Protein AF-X0VMI3-F1 (afdb_monomer)

Structure (mmCIF, N/CA/C/O backbone):
data_AF-X0VMI3-F1
#
_entry.id   AF-X0VMI3-F1
#
loop_
_atom_site.group_PDB
_atom_site.id
_atom_site.type_symbol
_atom_site.label_atom_id
_atom_site.label_alt_id
_atom_site.label_comp_id
_atom_site.label_asym_id
_atom_site.label_entity_id
_atom_site.label_seq_id
_atom_site.pdbx_PDB_ins_code
_atom_site.Cartn_x
_atom_site.Cartn_y
_atom_site.Cartn_z
_atom_site.occupancy
_atom_site.B_iso_or_equiv
_atom_site.auth_seq_id
_atom_site.auth_comp_id
_atom_site.auth_asym_id
_atom_site.auth_atom_id
_atom_site.pdbx_PDB_model_num
ATOM 1 N N . HIS A 1 1 ? 23.911 1.712 -22.910 1.00 79.81 1 HIS A N 1
ATOM 2 C CA . HIS A 1 1 ? 23.539 1.067 -24.178 1.00 79.81 1 HIS A CA 1
ATOM 3 C C . HIS A 1 1 ? 23.244 2.101 -25.259 1.00 79.81 1 HIS A C 1
ATOM 5 O O . HIS A 1 1 ? 23.790 1.979 -26.347 1.00 79.81 1 HIS A O 1
ATOM 11 N N . LYS A 1 2 ? 22.470 3.152 -24.946 1.00 83.81 2 LYS A N 1
ATOM 12 C CA . LYS A 1 2 ? 22.069 4.272 -25.822 1.00 83.81 2 LYS A CA 1
ATOM 13 C C . LYS A 1 2 ? 21.009 3.934 -26.877 1.00 83.81 2 LYS A C 1
ATOM 15 O O . LYS A 1 2 ? 20.538 4.832 -27.560 1.00 83.81 2 LYS A O 1
ATOM 20 N N . ASP A 1 3 ? 20.641 2.665 -27.001 1.00 83.00 3 ASP A N 1
ATOM 21 C CA . ASP A 1 3 ? 19.564 2.181 -27.872 1.00 83.00 3 ASP A CA 1
ATOM 22 C C . ASP A 1 3 ? 18.921 0.945 -27.227 1.00 83.00 3 ASP A C 1
ATOM 24 O O . ASP A 1 3 ? 19.022 -0.168 -27.732 1.00 83.00 3 ASP A O 1
ATOM 28 N N . LEU A 1 4 ? 18.429 1.072 -25.992 1.00 88.50 4 LEU A N 1
ATOM 29 C CA . LEU A 1 4 ? 17.810 -0.052 -25.288 1.00 88.50 4 LEU A CA 1
ATOM 30 C C . LEU A 1 4 ? 16.341 -0.182 -25.720 1.00 88.50 4 LEU A C 1
ATOM 32 O O . LEU A 1 4 ? 15.554 0.739 -25.527 1.00 88.50 4 LEU A O 1
ATOM 36 N N . LYS A 1 5 ? 15.983 -1.327 -26.308 1.00 87.94 5 LYS A N 1
ATOM 37 C CA . LYS A 1 5 ? 14.636 -1.647 -26.811 1.00 87.94 5 LYS A CA 1
ATOM 38 C C . LYS A 1 5 ? 14.428 -3.165 -26.858 1.00 87.94 5 LYS A C 1
ATOM 40 O O . LYS A 1 5 ? 15.427 -3.885 -26.903 1.00 87.94 5 LYS A O 1
ATOM 45 N N . PRO A 1 6 ? 13.182 -3.672 -26.918 1.00 89.44 6 PRO A N 1
ATOM 46 C CA . PRO A 1 6 ? 12.912 -5.111 -26.929 1.00 89.44 6 PRO A CA 1
ATOM 47 C C . PRO A 1 6 ? 13.640 -5.869 -28.044 1.00 89.44 6 PRO A C 1
ATOM 49 O O . PRO A 1 6 ? 14.155 -6.951 -27.802 1.00 89.44 6 PRO A O 1
ATOM 52 N N . ALA A 1 7 ? 13.767 -5.275 -29.237 1.00 86.69 7 ALA A N 1
ATOM 53 C CA . ALA A 1 7 ? 14.482 -5.883 -30.365 1.00 86.69 7 ALA A CA 1
ATOM 54 C C . ALA A 1 7 ? 15.979 -6.146 -30.095 1.00 86.69 7 ALA A C 1
ATOM 56 O O . ALA A 1 7 ? 16.570 -6.994 -30.753 1.00 86.69 7 ALA A O 1
ATOM 57 N N . ASN A 1 8 ? 16.569 -5.448 -29.119 1.00 89.81 8 ASN A N 1
ATOM 58 C CA . ASN A 1 8 ? 17.973 -5.586 -28.728 1.00 89.81 8 ASN A CA 1
ATOM 59 C C . ASN A 1 8 ? 18.149 -6.515 -27.510 1.00 89.81 8 ASN A C 1
ATOM 61 O O . ASN A 1 8 ? 19.262 -6.683 -27.016 1.00 89.81 8 ASN A O 1
ATOM 65 N N . VAL A 1 9 ? 17.062 -7.099 -26.992 1.00 90.44 9 VAL A N 1
ATOM 66 C CA . VAL A 1 9 ? 17.070 -8.044 -25.869 1.00 90.44 9 VAL A CA 1
ATOM 67 C C . VAL A 1 9 ? 16.723 -9.427 -26.409 1.00 90.44 9 VAL A C 1
ATOM 69 O O . VAL A 1 9 ? 15.565 -9.736 -26.679 1.00 90.44 9 VAL A O 1
ATOM 72 N N . LEU A 1 10 ? 17.738 -10.268 -26.571 1.00 89.62 10 LEU A N 1
ATOM 73 C CA . LEU A 1 10 ? 17.591 -11.619 -27.098 1.00 89.62 10 LEU A CA 1
ATOM 74 C C . LEU A 1 10 ? 17.478 -12.636 -25.967 1.00 89.62 10 LEU A C 1
ATOM 76 O O . LEU A 1 10 ? 18.150 -12.530 -24.942 1.00 89.62 10 LEU A O 1
ATOM 80 N N . ILE A 1 11 ? 16.661 -13.661 -26.184 1.00 89.00 11 ILE A N 1
ATOM 81 C CA . ILE A 1 11 ? 16.566 -14.823 -25.303 1.00 89.00 11 ILE A CA 1
ATOM 82 C C . ILE A 1 11 ? 17.214 -15.997 -26.034 1.00 89.00 11 ILE A C 1
ATOM 84 O O . ILE A 1 11 ? 16.867 -16.294 -27.174 1.00 89.00 11 ILE A O 1
ATOM 88 N N . THR A 1 12 ? 18.188 -16.626 -25.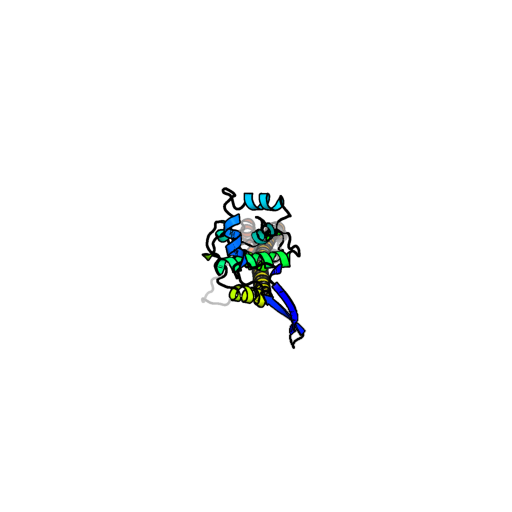387 1.00 85.75 12 THR A N 1
ATOM 89 C CA . THR A 1 12 ? 18.940 -17.781 -25.898 1.00 85.75 12 THR A CA 1
ATOM 90 C C . THR A 1 12 ? 18.604 -19.036 -25.092 1.00 85.75 12 THR A C 1
ATOM 92 O O . THR A 1 12 ? 17.857 -18.957 -24.112 1.00 85.75 12 THR A O 1
ATOM 95 N N . GLU A 1 13 ? 19.133 -20.186 -25.523 1.00 81.56 13 GLU A N 1
ATOM 96 C CA . GLU A 1 13 ? 18.939 -21.479 -24.857 1.00 81.56 13 GLU A CA 1
ATOM 97 C C . GLU A 1 13 ? 19.241 -21.415 -23.352 1.00 81.56 13 GLU A C 1
ATOM 99 O O . GLU A 1 13 ? 20.040 -20.596 -22.878 1.00 81.56 13 GLU A O 1
ATOM 104 N N . GLU A 1 14 ? 18.547 -22.268 -22.600 1.00 82.56 14 GLU A N 1
ATOM 105 C CA . GLU A 1 14 ? 18.599 -22.277 -21.144 1.00 82.56 14 GLU A CA 1
ATOM 106 C C . GLU A 1 14 ? 20.028 -22.489 -20.621 1.00 82.56 14 GLU A C 1
ATOM 108 O O . GLU A 1 14 ? 20.837 -23.226 -21.187 1.00 82.56 14 GLU A O 1
ATOM 113 N N . ASP A 1 15 ? 20.359 -21.820 -19.515 1.00 78.19 15 ASP A N 1
ATOM 114 C CA . ASP A 1 15 ? 21.587 -22.109 -18.784 1.00 78.19 15 ASP A CA 1
ATOM 115 C C . ASP A 1 15 ? 21.557 -23.531 -18.186 1.00 78.19 15 ASP A C 1
ATOM 117 O O . ASP A 1 15 ? 20.539 -24.220 -18.194 1.00 78.19 15 ASP A O 1
ATOM 121 N N . ALA A 1 16 ? 22.677 -23.987 -17.614 1.00 75.94 16 ALA A N 1
ATOM 122 C CA . ALA A 1 16 ? 22.769 -25.315 -16.992 1.00 75.94 16 ALA A CA 1
ATOM 123 C C . ALA A 1 16 ? 21.763 -25.551 -15.837 1.00 75.94 16 ALA A C 1
ATOM 125 O O . ALA A 1 16 ? 21.661 -26.670 -15.340 1.00 75.94 16 ALA A O 1
ATOM 126 N N . ALA A 1 17 ? 21.046 -24.512 -15.394 1.00 79.44 17 ALA A N 1
ATOM 127 C CA . ALA A 1 17 ? 20.003 -24.562 -14.378 1.00 79.44 17 ALA A CA 1
ATOM 128 C C . ALA A 1 17 ? 18.579 -24.446 -14.966 1.00 79.44 17 ALA A C 1
ATOM 130 O O . ALA A 1 17 ? 17.631 -24.257 -14.202 1.00 79.44 17 ALA A O 1
ATOM 131 N N . GLY A 1 18 ? 18.416 -24.545 -16.291 1.00 81.00 18 GLY A N 1
ATOM 132 C CA . GLY A 1 18 ? 17.114 -24.505 -16.960 1.00 81.00 18 GLY A CA 1
ATOM 133 C C . GLY A 1 18 ? 16.487 -23.109 -17.020 1.00 81.00 18 GLY A C 1
ATOM 134 O O . GLY A 1 18 ? 15.269 -22.981 -17.104 1.00 81.00 18 GLY A O 1
ATOM 135 N N . ARG A 1 19 ? 17.278 -22.033 -16.887 1.00 82.62 19 ARG A N 1
ATOM 136 C CA . ARG A 1 19 ? 16.757 -20.657 -16.939 1.00 82.62 19 ARG A CA 1
ATOM 137 C C . ARG A 1 19 ? 17.072 -20.014 -18.283 1.00 82.62 19 ARG A C 1
ATOM 139 O O . ARG A 1 19 ? 18.215 -20.115 -18.731 1.00 82.62 19 ARG A O 1
ATOM 146 N N . PRO A 1 20 ? 16.125 -19.279 -18.893 1.00 83.06 20 PRO A N 1
ATOM 147 C CA . PRO A 1 20 ? 16.373 -18.590 -20.151 1.00 83.06 20 PRO A CA 1
ATOM 148 C C . PRO A 1 20 ? 17.515 -17.587 -19.985 1.00 83.06 20 PRO A C 1
ATOM 150 O O . PRO A 1 20 ? 17.504 -16.748 -19.077 1.00 83.06 20 PRO A O 1
ATOM 153 N N . ARG A 1 21 ? 18.513 -17.662 -20.868 1.00 86.62 21 ARG A N 1
ATOM 154 C CA . ARG A 1 21 ? 19.633 -16.722 -20.866 1.00 86.62 21 ARG A CA 1
ATOM 155 C C . ARG A 1 21 ? 19.268 -15.499 -21.698 1.00 86.62 21 ARG A C 1
ATOM 157 O O . ARG A 1 21 ? 19.065 -15.604 -22.906 1.00 86.62 21 ARG A O 1
ATOM 164 N N . VAL A 1 22 ? 19.237 -14.336 -21.051 1.00 88.56 22 VAL A N 1
ATOM 165 C CA . VAL A 1 22 ? 18.985 -13.044 -21.701 1.00 88.56 22 VAL A CA 1
ATOM 166 C C . VAL A 1 22 ? 20.311 -12.403 -22.113 1.00 88.56 22 VAL A C 1
ATOM 168 O O . VAL A 1 22 ? 21.200 -12.222 -21.281 1.00 88.56 22 VAL A O 1
ATOM 171 N N . CYS A 1 23 ? 20.431 -12.040 -23.387 1.00 88.81 23 CYS A N 1
ATOM 172 C CA . CYS A 1 23 ? 21.586 -11.364 -23.966 1.00 88.81 23 CYS A CA 1
ATOM 173 C C . CYS A 1 23 ? 21.173 -10.001 -24.526 1.00 88.81 23 CYS A C 1
ATOM 175 O O . CYS A 1 23 ? 20.136 -9.872 -25.169 1.00 88.81 23 CYS A O 1
ATOM 177 N N . LEU A 1 24 ? 22.009 -8.990 -24.308 1.00 89.81 24 LEU A N 1
ATOM 178 C CA . LEU A 1 24 ? 21.825 -7.660 -24.880 1.00 89.81 24 LEU A CA 1
ATOM 179 C C . LEU A 1 24 ? 22.691 -7.519 -26.138 1.00 89.81 24 LEU A C 1
ATOM 181 O O . LEU A 1 24 ? 23.869 -7.885 -26.112 1.00 89.81 24 LEU A O 1
ATOM 185 N N . THR A 1 25 ? 22.116 -7.003 -27.221 1.00 87.44 25 THR A N 1
ATOM 186 C CA . THR A 1 25 ? 22.776 -6.827 -28.524 1.00 87.44 25 THR A CA 1
ATOM 187 C C . THR A 1 25 ? 22.727 -5.377 -28.992 1.00 87.44 25 THR A C 1
ATOM 189 O O . THR A 1 25 ? 21.985 -4.571 -28.447 1.00 87.44 25 THR A O 1
ATOM 192 N N . ASP A 1 26 ? 23.508 -5.042 -30.022 1.00 79.44 26 ASP A N 1
ATOM 193 C CA . ASP A 1 26 ? 23.525 -3.719 -30.665 1.00 79.44 26 ASP A CA 1
ATOM 194 C C . ASP A 1 26 ? 23.896 -2.552 -29.740 1.00 79.44 26 ASP A C 1
ATOM 196 O O . ASP A 1 26 ? 23.156 -1.581 -29.574 1.00 79.44 26 ASP A O 1
ATOM 200 N N . PHE A 1 27 ? 25.114 -2.613 -29.190 1.00 76.56 27 PHE A N 1
ATOM 201 C CA . PHE A 1 27 ? 25.701 -1.584 -28.328 1.00 76.56 27 PHE A CA 1
ATOM 202 C C . PHE A 1 27 ? 25.913 -0.233 -29.053 1.00 76.56 27 PHE A C 1
ATOM 204 O O . PHE A 1 27 ? 27.024 0.142 -29.419 1.00 76.56 27 PHE A O 1
ATOM 211 N N . GLY A 1 28 ? 24.835 0.538 -29.219 1.00 62.97 28 GLY A N 1
ATOM 212 C CA . GLY A 1 28 ? 24.834 2.000 -29.330 1.00 62.97 28 GLY A CA 1
ATOM 213 C C . GLY A 1 28 ? 25.304 2.635 -30.642 1.00 62.97 28 GLY A C 1
ATOM 214 O O . GLY A 1 28 ? 25.486 3.853 -30.669 1.00 62.97 28 GLY A O 1
ATOM 215 N N . ILE A 1 29 ? 25.476 1.876 -31.727 1.00 58.28 29 ILE A N 1
ATOM 216 C CA . ILE A 1 29 ? 25.916 2.436 -33.022 1.00 58.28 29 ILE A CA 1
ATOM 217 C C . ILE A 1 29 ? 24.788 3.257 -33.694 1.00 58.28 29 ILE A C 1
ATOM 219 O O . ILE A 1 29 ? 25.057 4.252 -34.364 1.00 58.28 29 ILE A O 1
ATOM 223 N N . GLY A 1 30 ? 23.512 2.916 -33.458 1.00 55.47 30 GLY A N 1
ATOM 224 C CA . GLY A 1 30 ? 22.357 3.503 -34.163 1.00 55.47 30 GLY A CA 1
ATOM 225 C C . GLY A 1 30 ? 21.918 4.916 -33.734 1.00 55.47 30 GLY A C 1
ATOM 226 O O . GLY A 1 30 ? 21.324 5.648 -34.532 1.00 55.47 30 GLY A O 1
ATOM 227 N N . LEU A 1 31 ? 22.218 5.351 -32.501 1.00 55.88 31 LEU A N 1
ATOM 228 C CA . LEU A 1 31 ? 21.799 6.678 -32.014 1.00 55.88 31 LEU A CA 1
ATOM 229 C C . LEU A 1 31 ? 22.607 7.818 -32.668 1.00 55.88 31 LEU A C 1
ATOM 231 O O . LEU A 1 31 ? 22.090 8.920 -32.854 1.00 55.88 31 LEU A O 1
ATOM 235 N N . VAL A 1 32 ? 23.852 7.542 -33.078 1.00 52.62 32 VAL A N 1
ATOM 236 C CA . VAL A 1 32 ? 24.700 8.497 -33.816 1.00 52.62 32 VAL A CA 1
ATOM 237 C C . VAL A 1 32 ? 24.068 8.850 -35.166 1.00 52.62 32 VAL A C 1
ATOM 239 O O . VAL A 1 32 ? 24.074 10.014 -35.557 1.00 52.62 32 VAL A O 1
ATOM 242 N N . THR A 1 33 ? 23.442 7.876 -35.829 1.00 48.06 33 THR A N 1
ATOM 243 C CA . THR A 1 33 ? 22.746 8.059 -37.110 1.00 48.06 33 THR A CA 1
ATOM 244 C C . THR A 1 33 ? 21.391 8.757 -36.942 1.00 48.06 33 THR A C 1
ATOM 246 O O . THR A 1 33 ? 20.999 9.561 -37.780 1.00 48.06 33 THR A O 1
ATOM 249 N N . SER A 1 34 ? 20.685 8.512 -35.831 1.00 51.00 34 SER A N 1
ATOM 250 C CA . SER A 1 34 ? 19.353 9.091 -35.577 1.00 51.00 34 SER A CA 1
ATOM 251 C C . SER A 1 34 ? 19.380 10.579 -35.201 1.00 51.00 34 SER A C 1
ATOM 253 O O . SER A 1 34 ? 18.393 11.275 -35.433 1.00 51.00 34 SER A O 1
ATOM 255 N N . ARG A 1 35 ? 20.506 11.098 -34.682 1.00 50.81 35 ARG A N 1
ATOM 256 C CA . ARG A 1 35 ? 20.692 12.539 -34.409 1.00 50.81 35 ARG A CA 1
ATOM 257 C C . ARG A 1 35 ? 20.495 13.418 -35.648 1.00 50.81 35 ARG A C 1
ATOM 259 O O . ARG A 1 35 ? 19.941 14.500 -35.514 1.00 50.81 35 ARG A O 1
ATOM 266 N N . GLN A 1 36 ? 20.866 12.938 -36.836 1.00 47.22 36 GLN A N 1
ATOM 267 C CA . GLN A 1 36 ? 20.634 13.653 -38.100 1.00 47.22 36 GLN A CA 1
ATOM 268 C C . GLN A 1 36 ? 19.149 13.700 -38.508 1.00 47.22 36 GLN A C 1
ATOM 270 O O . GLN A 1 36 ? 18.761 14.550 -39.297 1.00 47.22 36 GLN A O 1
ATOM 275 N N . ALA A 1 37 ? 18.302 12.814 -37.969 1.00 48.28 37 ALA A N 1
ATOM 276 C CA . ALA A 1 37 ? 16.875 12.729 -38.297 1.00 48.28 37 ALA A CA 1
ATOM 277 C C . ALA A 1 37 ? 15.954 13.438 -37.278 1.00 48.28 37 ALA A C 1
ATOM 279 O O . ALA A 1 37 ? 14.730 13.413 -37.430 1.00 48.28 37 ALA A O 1
ATOM 280 N N . LEU A 1 38 ? 16.515 14.019 -36.210 1.00 50.88 38 LEU A N 1
ATOM 281 C CA . LEU A 1 38 ? 15.776 14.632 -35.095 1.00 50.88 38 LEU A CA 1
ATOM 282 C C . LEU A 1 38 ? 15.689 16.172 -35.174 1.00 50.88 38 LEU A C 1
ATOM 284 O O . LEU A 1 38 ? 15.068 16.778 -34.308 1.00 50.88 38 LEU A O 1
ATOM 288 N N . GLU A 1 39 ? 16.224 16.812 -36.219 1.00 46.94 39 GLU A N 1
ATOM 289 C CA . GLU A 1 39 ? 16.192 18.276 -36.429 1.00 46.94 39 GLU A CA 1
ATOM 290 C C . GLU A 1 39 ? 14.819 18.833 -36.889 1.00 46.94 39 GLU A C 1
ATOM 292 O O . GLU A 1 39 ? 14.751 19.728 -37.729 1.00 46.94 39 GLU A O 1
ATOM 297 N N . VAL A 1 40 ? 13.698 18.338 -36.349 1.00 45.91 40 VAL A N 1
ATOM 298 C CA . VAL A 1 40 ? 12.363 18.925 -36.593 1.00 45.91 40 VAL A CA 1
ATOM 299 C C . VAL A 1 40 ? 11.868 19.601 -35.304 1.00 45.91 40 VAL A C 1
ATOM 301 O O . VAL A 1 40 ? 11.666 18.904 -34.308 1.00 45.91 40 VAL A O 1
ATOM 304 N N . PRO A 1 41 ? 11.678 20.936 -35.272 1.00 42.38 41 PRO A N 1
ATOM 305 C CA . PRO A 1 41 ? 11.420 21.657 -34.029 1.00 42.38 41 PRO A CA 1
ATOM 306 C C . PRO A 1 41 ? 9.932 21.698 -33.646 1.00 42.38 41 PRO A C 1
ATOM 308 O O . PRO A 1 41 ? 9.076 21.954 -34.491 1.00 42.38 41 PRO A O 1
ATOM 311 N N . GLY A 1 42 ? 9.646 21.562 -32.342 1.00 43.94 42 GLY A N 1
ATOM 312 C CA . GLY A 1 42 ? 8.446 22.153 -31.727 1.00 43.94 42 GLY A CA 1
ATOM 313 C C . GLY A 1 42 ? 7.381 21.218 -31.144 1.00 43.94 42 GLY A C 1
ATOM 314 O O . GLY A 1 42 ? 6.202 21.535 -31.267 1.00 43.94 42 GLY A O 1
ATOM 315 N N . ILE A 1 43 ? 7.737 20.107 -30.487 1.00 42.38 43 ILE A N 1
ATOM 316 C CA . ILE A 1 43 ? 6.732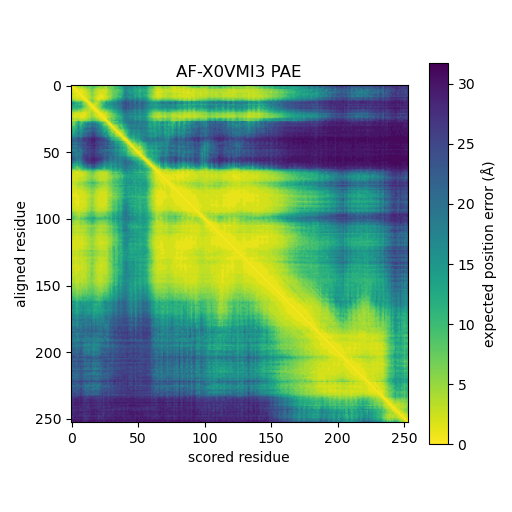 19.208 -29.891 1.00 42.38 43 ILE A CA 1
ATOM 317 C C . ILE A 1 43 ? 6.977 19.024 -28.387 1.00 42.38 43 ILE A C 1
ATOM 319 O O . ILE A 1 43 ? 8.033 18.564 -27.963 1.00 42.38 43 ILE A O 1
ATOM 323 N N . THR A 1 44 ? 5.991 19.412 -27.574 1.00 43.41 44 THR A N 1
ATOM 324 C CA . THR A 1 44 ? 5.980 19.206 -26.118 1.00 43.41 44 THR A CA 1
ATOM 325 C C . THR A 1 44 ? 5.802 17.722 -25.781 1.00 43.41 44 THR A C 1
ATOM 327 O O . THR A 1 44 ? 5.224 16.970 -26.562 1.00 43.41 44 THR A O 1
ATOM 330 N N . VAL A 1 45 ? 6.243 17.291 -24.591 1.00 45.72 45 VAL A N 1
ATOM 331 C CA . VAL A 1 45 ? 6.163 15.883 -24.132 1.00 45.72 45 VAL A CA 1
ATOM 332 C C . VAL A 1 45 ? 4.741 15.301 -24.244 1.00 45.72 45 VAL A C 1
ATOM 334 O O . VAL A 1 45 ? 4.581 14.120 -24.527 1.00 45.72 45 VAL A O 1
ATOM 337 N N . ALA A 1 46 ? 3.700 16.131 -24.103 1.00 43.16 46 ALA A N 1
ATOM 338 C CA . ALA A 1 46 ? 2.305 15.725 -24.294 1.00 43.16 46 ALA A CA 1
ATOM 339 C C . ALA A 1 46 ? 1.869 15.658 -25.776 1.00 43.16 46 ALA A C 1
ATOM 341 O O . ALA A 1 46 ? 1.139 14.743 -26.144 1.00 43.16 46 ALA A O 1
ATOM 342 N N . GLY A 1 47 ? 2.334 16.576 -26.634 1.00 42.75 47 GLY A N 1
ATOM 343 C CA . GLY A 1 47 ? 2.020 16.577 -28.073 1.00 42.75 47 GLY A CA 1
ATOM 344 C C . GLY A 1 47 ? 2.799 15.532 -28.884 1.00 42.75 47 GLY A C 1
ATOM 345 O O . GLY A 1 47 ? 2.389 15.155 -29.980 1.00 42.75 47 GLY A O 1
ATOM 346 N N . LEU A 1 48 ? 3.912 15.022 -28.347 1.00 48.00 48 LEU A N 1
ATOM 347 C CA . LEU A 1 48 ? 4.749 14.019 -29.014 1.00 48.00 48 LEU A CA 1
ATOM 348 C C . LEU A 1 48 ? 4.091 12.641 -29.013 1.00 48.00 48 LEU A C 1
ATOM 350 O O . LEU A 1 48 ? 4.179 11.918 -30.004 1.00 48.00 48 LEU A O 1
ATOM 354 N N . THR A 1 49 ? 3.372 12.315 -27.940 1.00 46.56 49 THR A N 1
ATOM 355 C CA . THR A 1 49 ? 2.579 11.087 -27.830 1.00 46.56 49 THR A CA 1
ATOM 356 C C . THR A 1 49 ? 1.495 11.030 -28.907 1.00 46.56 49 THR A C 1
ATOM 358 O O . THR A 1 49 ? 1.276 9.978 -29.490 1.00 46.56 49 THR A O 1
ATOM 361 N N . GLU A 1 50 ? 0.879 12.164 -29.252 1.00 41.34 50 GLU A N 1
ATOM 362 C CA . GLU A 1 50 ? -0.150 12.256 -30.298 1.00 41.34 50 GLU A CA 1
ATOM 363 C C . GLU A 1 50 ? 0.439 12.151 -31.720 1.00 41.34 50 GLU A C 1
ATOM 365 O O . GLU A 1 50 ? -0.105 11.458 -32.584 1.00 41.34 50 GLU A O 1
ATOM 370 N N . ALA A 1 51 ? 1.617 12.740 -31.952 1.00 43.03 51 ALA A N 1
ATOM 371 C CA . ALA A 1 51 ? 2.330 12.628 -33.227 1.00 43.03 51 ALA A CA 1
ATOM 372 C C . ALA A 1 51 ? 2.852 11.200 -33.503 1.00 43.03 51 ALA A C 1
ATOM 374 O O . ALA A 1 51 ? 2.858 10.751 -34.651 1.00 43.03 51 ALA A O 1
ATOM 375 N N . LEU A 1 52 ? 3.247 10.459 -32.460 1.00 45.66 52 LEU A N 1
ATOM 376 C CA . LEU A 1 52 ? 3.723 9.072 -32.556 1.00 45.66 52 LEU A CA 1
ATOM 377 C C . LEU A 1 52 ? 2.615 8.070 -32.923 1.00 45.66 52 LEU A C 1
ATOM 379 O O . LEU A 1 52 ? 2.904 7.052 -33.549 1.00 45.66 52 LEU A O 1
ATOM 383 N N . LEU A 1 53 ? 1.352 8.370 -32.603 1.00 48.75 53 LEU A N 1
ATOM 384 C CA . LEU A 1 53 ? 0.198 7.534 -32.965 1.00 48.75 53 LEU A CA 1
ATOM 385 C C . LEU A 1 53 ? -0.142 7.594 -34.467 1.00 48.75 53 LEU A C 1
ATOM 387 O O . LEU A 1 53 ? -0.876 6.743 -34.964 1.00 48.75 53 LEU A O 1
ATOM 391 N N . SER A 1 54 ? 0.400 8.574 -35.201 1.00 38.66 54 SER A N 1
ATOM 392 C CA . SER A 1 54 ? -0.007 8.894 -36.578 1.00 38.66 54 SER A CA 1
ATOM 393 C C . SER A 1 54 ? 0.920 8.342 -37.677 1.00 38.66 54 SER A C 1
ATOM 395 O O . SER A 1 54 ? 0.688 8.601 -38.857 1.00 38.66 54 SER A O 1
ATOM 397 N N . SER A 1 55 ? 1.991 7.604 -37.357 1.00 38.09 55 SER A N 1
ATOM 398 C CA . SER A 1 55 ? 2.920 7.074 -38.379 1.00 38.09 55 SER A CA 1
ATOM 399 C C . SER A 1 55 ? 3.551 5.730 -37.981 1.00 38.09 55 SER A C 1
ATOM 401 O O . SER A 1 55 ? 4.548 5.717 -37.260 1.00 38.09 55 SER A O 1
ATOM 403 N N . PRO A 1 56 ? 3.036 4.587 -38.484 1.00 37.00 56 PRO A N 1
ATOM 404 C CA . PRO A 1 56 ? 3.512 3.251 -38.106 1.00 37.00 56 PRO A CA 1
ATOM 405 C C . PRO A 1 56 ? 4.752 2.769 -38.881 1.00 37.00 56 PRO A C 1
ATOM 407 O O . PRO A 1 56 ? 5.254 1.680 -38.618 1.00 37.00 56 PRO A O 1
ATOM 410 N N . SER A 1 57 ? 5.243 3.521 -39.870 1.00 38.50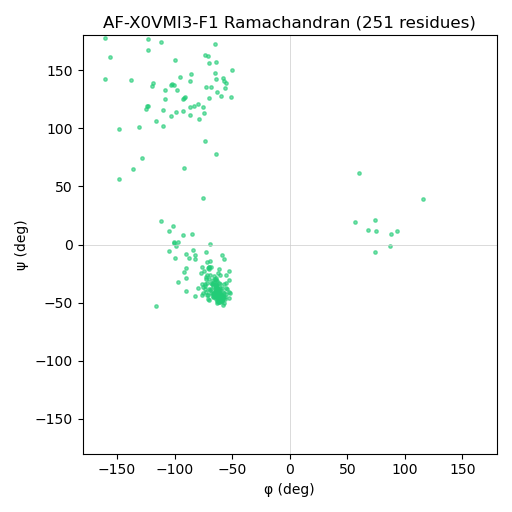 57 SER A N 1
ATOM 411 C CA . SER A 1 57 ? 6.152 2.986 -40.892 1.00 38.50 57 SER A CA 1
ATOM 412 C C . SER A 1 57 ? 7.425 3.815 -41.069 1.00 38.50 57 SER A C 1
ATOM 414 O O . SER A 1 57 ? 7.593 4.527 -42.055 1.00 38.50 57 SER A O 1
ATOM 416 N N . SER A 1 58 ? 8.353 3.704 -40.120 1.00 38.28 58 SER A N 1
ATOM 417 C CA . SER A 1 58 ? 9.791 3.819 -40.398 1.00 38.28 58 SER A CA 1
ATOM 418 C C . SER A 1 58 ? 10.582 3.183 -39.254 1.00 38.28 58 SER A C 1
ATOM 420 O O . SER A 1 58 ? 10.218 3.323 -38.087 1.00 38.28 58 SER A O 1
ATOM 422 N N . SER A 1 59 ? 11.691 2.512 -39.561 1.00 42.47 59 SER A N 1
ATOM 423 C CA . SER A 1 59 ? 12.581 1.875 -38.574 1.00 42.47 59 SER A CA 1
ATOM 424 C C . SER A 1 59 ? 13.138 2.850 -37.515 1.00 42.47 59 SER A C 1
ATOM 426 O O . SER A 1 59 ? 13.679 2.419 -36.501 1.00 42.47 59 SER A O 1
ATOM 428 N N . GLY A 1 60 ? 12.983 4.166 -37.723 1.00 46.91 60 GLY A N 1
ATOM 429 C CA . GLY A 1 60 ? 13.303 5.219 -36.756 1.00 46.91 60 GLY A CA 1
ATOM 430 C C . GLY A 1 60 ? 12.153 5.617 -35.818 1.00 46.91 60 GLY A C 1
ATOM 431 O O . GLY A 1 60 ? 12.423 6.161 -34.749 1.00 46.91 60 GLY A O 1
ATOM 432 N N . ALA A 1 61 ? 10.890 5.338 -36.165 1.00 48.72 61 ALA A N 1
ATOM 433 C CA . ALA A 1 61 ? 9.726 5.675 -35.338 1.00 48.72 61 ALA A CA 1
ATOM 434 C C . ALA A 1 61 ? 9.617 4.774 -34.093 1.00 48.72 61 ALA A C 1
ATOM 436 O O . ALA A 1 61 ? 9.384 5.271 -32.994 1.00 48.72 61 ALA A O 1
ATOM 437 N N . GLY A 1 62 ? 9.889 3.469 -34.235 1.00 54.12 62 GLY A N 1
ATOM 438 C CA . GLY A 1 62 ? 9.843 2.509 -33.121 1.00 54.12 62 GLY A CA 1
ATOM 439 C C . GLY A 1 62 ? 10.915 2.739 -32.048 1.00 54.12 62 GLY A C 1
ATOM 440 O O . GLY A 1 62 ? 10.670 2.511 -30.869 1.00 54.12 62 GLY A O 1
ATOM 441 N N . THR A 1 63 ? 12.086 3.262 -32.426 1.00 62.94 63 THR A N 1
ATOM 442 C CA . THR A 1 63 ? 13.174 3.574 -31.481 1.00 62.94 63 THR A CA 1
ATOM 443 C C . THR A 1 63 ? 12.833 4.768 -30.579 1.00 62.94 63 THR A C 1
ATOM 445 O O . THR A 1 63 ? 13.260 4.804 -29.427 1.00 62.94 63 THR A O 1
ATOM 448 N N . ARG A 1 64 ? 12.023 5.732 -31.052 1.00 73.81 64 ARG A N 1
ATOM 449 C CA . ARG A 1 64 ? 11.633 6.915 -30.256 1.00 73.81 64 ARG A CA 1
ATOM 450 C C . ARG A 1 64 ? 10.764 6.563 -29.052 1.00 73.81 64 ARG A C 1
ATOM 452 O O . ARG A 1 64 ? 10.835 7.270 -28.056 1.00 73.81 64 ARG A O 1
ATOM 459 N N . LEU A 1 65 ? 10.016 5.458 -29.112 1.00 81.44 65 LEU A N 1
ATOM 460 C CA . LEU A 1 65 ? 9.135 5.014 -28.024 1.00 81.44 65 LEU A CA 1
ATOM 461 C C . LEU A 1 65 ? 9.882 4.721 -26.716 1.00 81.44 65 LEU A C 1
ATOM 463 O O . LEU A 1 65 ? 9.295 4.822 -25.644 1.00 81.44 65 LEU A O 1
ATOM 467 N N . TYR A 1 66 ? 11.166 4.372 -26.809 1.00 88.69 66 TYR A N 1
ATOM 468 C CA . TYR A 1 66 ? 12.005 4.016 -25.664 1.00 88.69 66 TYR A CA 1
ATOM 469 C C . TYR A 1 66 ? 12.986 5.128 -25.276 1.00 88.69 66 TYR A C 1
ATOM 471 O O . TYR A 1 66 ? 13.702 4.983 -24.285 1.00 88.69 66 TYR A O 1
ATOM 479 N N . MET A 1 67 ? 13.070 6.218 -26.047 1.00 89.75 67 MET A N 1
ATOM 480 C CA . MET A 1 67 ? 14.031 7.289 -25.783 1.00 89.75 67 MET A CA 1
ATOM 481 C C . MET A 1 67 ? 13.625 8.104 -24.561 1.00 89.75 67 MET A C 1
ATOM 483 O O . MET A 1 67 ? 12.481 8.531 -24.429 1.00 89.75 67 MET A O 1
ATOM 487 N N . ALA A 1 68 ? 14.608 8.385 -23.709 1.00 91.50 68 ALA A N 1
ATOM 488 C CA . ALA A 1 68 ? 14.429 9.307 -22.602 1.00 91.50 68 ALA A CA 1
ATOM 489 C C . ALA A 1 68 ? 14.154 10.739 -23.107 1.00 91.50 68 ALA A C 1
ATOM 491 O O . ALA A 1 68 ? 14.709 11.122 -24.146 1.00 91.50 68 ALA A O 1
ATOM 492 N N . PRO A 1 69 ? 13.361 11.552 -22.383 1.00 91.31 69 PRO A N 1
ATOM 493 C CA . PRO A 1 69 ? 13.009 12.910 -22.797 1.00 91.31 69 PRO A CA 1
ATOM 494 C C . PRO A 1 69 ? 14.228 13.766 -23.149 1.00 91.31 69 PRO A C 1
ATOM 496 O O . PRO A 1 69 ? 14.250 14.424 -24.184 1.00 91.31 69 PRO A O 1
ATOM 499 N N . GLU A 1 70 ? 15.299 13.679 -22.361 1.00 90.44 70 GLU A N 1
ATOM 500 C CA . GLU A 1 70 ? 16.531 14.421 -22.611 1.00 90.44 70 GLU A CA 1
ATOM 501 C C . GLU A 1 70 ? 17.241 14.009 -23.910 1.00 90.44 70 GLU A C 1
ATOM 503 O O . GLU A 1 70 ? 17.892 14.833 -24.551 1.00 90.44 70 GLU A O 1
ATOM 508 N N . VAL A 1 71 ? 17.113 12.743 -24.319 1.00 89.25 71 VAL A N 1
ATOM 509 C CA . VAL A 1 71 ? 17.687 12.236 -25.573 1.00 89.25 71 VAL A CA 1
ATOM 510 C C . VAL A 1 71 ? 16.865 12.723 -26.763 1.00 89.25 71 VAL A C 1
ATOM 512 O O . VAL A 1 71 ? 17.439 13.085 -27.789 1.00 89.25 71 VAL A O 1
ATOM 515 N N . VAL A 1 72 ? 15.539 12.804 -26.611 1.00 87.06 72 VAL A N 1
ATOM 516 C CA . VAL A 1 72 ? 14.642 13.412 -27.609 1.00 87.06 72 VAL A CA 1
ATOM 517 C C . VAL A 1 72 ? 14.944 14.903 -27.782 1.00 87.06 72 VAL A C 1
ATOM 519 O O . VAL A 1 72 ? 14.957 15.394 -28.906 1.00 87.06 72 VAL A O 1
ATOM 522 N N . GLU A 1 73 ? 15.285 15.605 -26.698 1.00 84.19 73 GLU A N 1
ATOM 523 C CA . GLU A 1 73 ? 15.773 16.995 -26.716 1.00 84.19 73 GLU A CA 1
ATOM 524 C C . GLU A 1 73 ? 17.182 17.153 -27.330 1.00 84.19 73 GLU A C 1
ATOM 526 O O . GLU A 1 73 ? 17.726 18.256 -27.378 1.00 84.19 73 GLU A O 1
ATOM 531 N N . GLY A 1 74 ? 17.812 16.064 -27.781 1.00 80.94 74 GLY A N 1
ATOM 532 C CA . GLY A 1 74 ? 19.127 16.067 -28.424 1.00 80.94 74 GLY A CA 1
ATOM 533 C C . GLY A 1 74 ? 20.316 15.977 -27.460 1.00 80.94 74 GLY A C 1
ATOM 534 O O . GLY A 1 74 ? 21.470 15.892 -27.917 1.00 80.94 74 GLY A O 1
ATOM 535 N N . LYS A 1 75 ? 20.083 15.929 -26.138 1.00 85.81 75 LYS A N 1
ATOM 536 C CA . LYS A 1 75 ? 21.154 15.718 -25.151 1.00 85.81 75 LYS A CA 1
ATOM 537 C C . LYS A 1 75 ? 21.775 14.329 -25.336 1.00 85.81 75 LYS A C 1
ATOM 539 O O . LYS A 1 75 ? 21.215 13.428 -25.959 1.00 85.81 75 LYS A O 1
ATOM 544 N N . ALA A 1 76 ? 23.009 14.171 -24.865 1.00 86.12 76 ALA A N 1
ATOM 545 C CA . ALA A 1 76 ? 23.721 12.907 -25.015 1.00 86.12 76 ALA A CA 1
ATOM 546 C C . ALA A 1 76 ? 23.069 11.811 -24.160 1.00 86.12 76 ALA A C 1
ATOM 548 O O . ALA A 1 76 ? 22.784 12.034 -22.987 1.00 86.12 76 ALA A O 1
ATOM 549 N N . ALA A 1 77 ? 22.893 10.619 -24.732 1.00 88.00 77 ALA A N 1
ATOM 550 C CA . ALA A 1 77 ? 22.444 9.454 -23.980 1.00 88.00 77 ALA A CA 1
ATOM 551 C C . ALA A 1 77 ? 23.470 9.061 -22.903 1.00 88.00 77 ALA A C 1
ATOM 553 O O . ALA A 1 77 ? 24.668 8.920 -23.177 1.00 88.00 77 ALA A O 1
ATOM 554 N N . THR A 1 78 ? 22.970 8.861 -21.688 1.00 91.12 78 THR A N 1
ATOM 555 C CA . THR A 1 78 ? 23.712 8.489 -20.476 1.00 91.12 78 THR A CA 1
ATOM 556 C C . THR A 1 78 ? 23.149 7.198 -19.876 1.00 91.12 78 THR A C 1
ATOM 558 O O . THR A 1 78 ? 22.123 6.689 -20.331 1.00 91.12 78 THR A O 1
ATOM 561 N N . SER A 1 79 ? 23.764 6.688 -18.808 1.00 92.50 79 SER A N 1
ATOM 562 C CA . SER A 1 79 ? 23.198 5.567 -18.047 1.00 92.50 79 SER A CA 1
ATOM 563 C C . SER A 1 79 ? 21.766 5.854 -17.576 1.00 92.50 79 SER A C 1
ATOM 565 O O . SER A 1 79 ? 20.914 4.981 -17.678 1.00 92.50 79 SER A O 1
ATOM 567 N N . ALA A 1 80 ? 21.458 7.089 -17.161 1.00 95.00 80 ALA A N 1
ATOM 568 C CA . ALA A 1 80 ? 20.107 7.473 -16.742 1.00 95.00 80 ALA A CA 1
ATOM 569 C C . ALA A 1 80 ? 19.081 7.391 -17.888 1.00 95.00 80 ALA A C 1
ATOM 571 O O . ALA A 1 80 ? 17.912 7.083 -17.649 1.00 95.00 80 ALA A O 1
ATOM 572 N N . SER A 1 81 ? 19.506 7.619 -19.137 1.00 93.94 81 SER A N 1
ATOM 573 C CA . SER A 1 81 ? 18.636 7.420 -20.303 1.00 93.94 81 SER A CA 1
ATOM 574 C C . SER A 1 81 ? 18.369 5.938 -20.589 1.00 93.94 81 SER A C 1
ATOM 576 O O . SER A 1 81 ? 17.255 5.589 -20.963 1.00 93.94 81 SER A O 1
ATOM 578 N N . ASP A 1 82 ? 19.338 5.048 -20.326 1.00 93.81 82 ASP A N 1
ATOM 579 C CA . ASP A 1 82 ? 19.114 3.597 -20.419 1.00 93.81 82 ASP A CA 1
ATOM 580 C C . ASP A 1 82 ? 18.121 3.111 -19.348 1.00 93.81 82 ASP A C 1
ATOM 582 O O . ASP A 1 82 ? 17.317 2.220 -19.615 1.00 93.81 82 ASP A O 1
ATOM 586 N N . ILE A 1 83 ? 18.147 3.704 -18.147 1.00 97.50 83 ILE A N 1
ATOM 587 C CA . ILE A 1 83 ? 17.181 3.401 -17.076 1.00 97.50 83 ILE A CA 1
ATOM 588 C C . ILE A 1 83 ? 15.764 3.802 -17.475 1.00 97.50 83 ILE A C 1
ATOM 590 O O . ILE A 1 83 ? 14.834 3.027 -17.254 1.00 97.50 83 ILE A O 1
ATOM 594 N N . TYR A 1 84 ? 15.602 4.951 -18.132 1.00 95.75 84 TYR A N 1
ATOM 595 C CA . TYR A 1 84 ? 14.310 5.342 -18.691 1.00 95.75 84 TYR A CA 1
ATOM 596 C C . TYR A 1 84 ? 13.798 4.297 -19.688 1.00 95.75 84 TYR A C 1
ATOM 598 O O . TYR A 1 84 ? 12.688 3.785 -19.534 1.00 95.75 84 TYR A O 1
ATOM 606 N N . SER A 1 85 ? 14.626 3.915 -20.667 1.00 94.31 85 SER A N 1
ATOM 607 C CA . SER A 1 85 ? 14.265 2.897 -21.659 1.00 94.31 85 SER A CA 1
ATOM 608 C C . SER A 1 85 ? 13.901 1.558 -21.009 1.00 94.31 85 SER A C 1
ATOM 610 O O . SER A 1 85 ? 12.927 0.921 -21.407 1.00 94.31 85 SER A O 1
ATOM 612 N N . LEU A 1 86 ? 14.640 1.143 -19.974 1.00 95.12 86 LEU A N 1
ATOM 613 C CA . LEU A 1 86 ? 14.349 -0.067 -19.204 1.00 95.12 86 LEU A CA 1
ATOM 614 C C . LEU A 1 86 ? 12.993 0.021 -18.487 1.00 95.12 86 LEU A C 1
ATOM 616 O O . LEU A 1 86 ? 12.253 -0.959 -18.470 1.00 95.12 86 LEU A O 1
ATOM 620 N N . GLY A 1 87 ? 12.647 1.188 -17.938 1.00 96.00 87 GLY A N 1
ATOM 621 C CA . GLY A 1 87 ? 11.343 1.446 -17.326 1.00 96.00 87 GLY A CA 1
ATOM 622 C C . GLY A 1 87 ? 10.183 1.319 -18.314 1.00 96.00 87 GLY A C 1
ATOM 623 O O . GLY A 1 87 ? 9.174 0.688 -17.995 1.00 96.00 87 GLY A O 1
ATOM 624 N N . VAL A 1 88 ? 10.348 1.839 -19.535 1.00 94.88 88 VAL A N 1
ATOM 625 C CA . VAL A 1 88 ? 9.357 1.685 -20.616 1.00 94.88 88 VAL A CA 1
ATOM 626 C C . VAL A 1 88 ? 9.193 0.214 -21.008 1.00 94.88 88 VAL A C 1
ATOM 628 O O . VAL A 1 88 ? 8.067 -0.265 -21.129 1.00 94.88 88 VAL A O 1
ATOM 631 N N . ILE A 1 89 ? 10.294 -0.533 -21.153 1.00 93.44 89 ILE A N 1
ATOM 632 C CA . ILE A 1 89 ? 10.243 -1.974 -21.450 1.00 93.44 89 ILE A CA 1
ATOM 633 C C . ILE A 1 89 ? 9.528 -2.731 -20.327 1.00 93.44 89 ILE A C 1
ATOM 635 O O . ILE A 1 89 ? 8.648 -3.541 -20.605 1.00 93.44 89 ILE A O 1
ATOM 639 N N . LEU A 1 90 ? 9.860 -2.448 -19.063 1.00 95.00 90 LEU A N 1
ATOM 640 C CA . LEU A 1 90 ? 9.217 -3.075 -17.907 1.00 95.00 90 LEU A CA 1
ATOM 641 C C . LEU A 1 90 ? 7.702 -2.831 -17.907 1.00 95.00 90 LEU A C 1
ATOM 643 O O . LEU A 1 90 ? 6.929 -3.766 -17.711 1.00 95.00 90 LEU A O 1
ATOM 647 N N . TYR A 1 91 ? 7.273 -1.598 -18.174 1.00 95.25 91 TYR A N 1
ATOM 648 C CA . TYR A 1 91 ? 5.860 -1.253 -18.318 1.00 95.25 91 TYR A CA 1
ATOM 649 C C . TYR A 1 91 ? 5.169 -2.058 -19.433 1.00 95.25 91 TYR A C 1
ATOM 651 O O . TYR A 1 91 ? 4.111 -2.653 -19.214 1.00 95.25 91 TYR A O 1
ATOM 659 N N . GLN A 1 92 ? 5.779 -2.136 -20.616 1.00 93.06 92 GLN A N 1
ATOM 660 C CA . GLN A 1 92 ? 5.230 -2.891 -21.746 1.00 93.06 92 GLN A CA 1
ATOM 661 C C . GLN A 1 92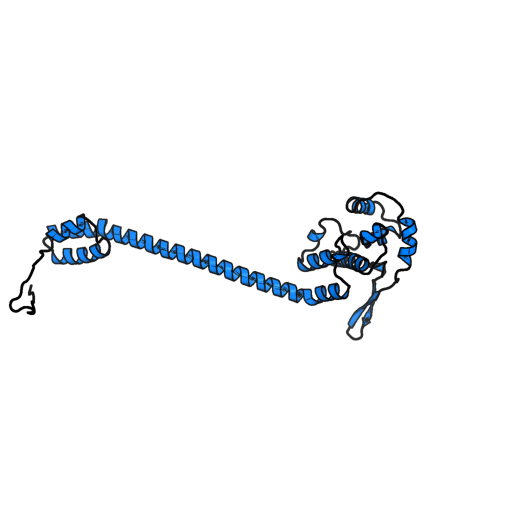 ? 5.153 -4.396 -21.469 1.00 93.06 92 GLN A C 1
ATOM 663 O O . GLN A 1 92 ? 4.179 -5.046 -21.844 1.00 93.06 92 GLN A O 1
ATOM 668 N N . MET A 1 93 ? 6.144 -4.952 -20.767 1.00 92.62 93 MET A N 1
ATOM 669 C CA . MET A 1 93 ? 6.123 -6.353 -20.343 1.00 92.62 93 MET A CA 1
ATOM 670 C C . MET A 1 93 ? 4.976 -6.636 -19.369 1.00 92.62 93 MET A C 1
ATOM 672 O O . MET A 1 93 ? 4.342 -7.682 -19.465 1.00 92.62 93 MET A O 1
ATOM 676 N N . LEU A 1 94 ? 4.693 -5.710 -18.449 1.00 93.44 94 LEU A N 1
ATOM 677 C CA . LEU A 1 94 ? 3.622 -5.868 -17.462 1.00 93.44 94 LEU A CA 1
ATOM 678 C C . LEU A 1 94 ? 2.226 -5.717 -18.065 1.00 93.44 94 LEU A C 1
ATOM 680 O O . LEU A 1 94 ? 1.303 -6.402 -17.636 1.00 93.44 94 LEU A O 1
ATOM 684 N N . THR A 1 95 ? 2.080 -4.851 -19.064 1.00 91.38 95 THR A N 1
ATOM 685 C CA . THR A 1 95 ? 0.819 -4.676 -19.800 1.00 91.38 95 THR A CA 1
ATOM 686 C C . THR A 1 95 ? 0.626 -5.714 -20.908 1.00 91.38 95 THR A C 1
ATOM 688 O O . THR A 1 95 ? -0.468 -5.834 -21.453 1.00 91.38 95 THR A O 1
ATOM 691 N N . GLY A 1 96 ? 1.674 -6.468 -21.258 1.00 89.12 96 GLY A N 1
ATOM 692 C CA . GLY A 1 96 ? 1.654 -7.448 -22.344 1.00 89.12 96 GLY A CA 1
ATOM 693 C C . GLY A 1 96 ? 1.528 -6.828 -23.740 1.00 89.12 96 GLY A C 1
ATOM 694 O O . GLY A 1 96 ? 1.259 -7.551 -24.697 1.00 89.12 96 GLY A O 1
ATOM 695 N N . ASN A 1 97 ? 1.708 -5.508 -23.874 1.00 84.38 97 ASN A N 1
ATOM 696 C CA . ASN A 1 97 ? 1.547 -4.790 -25.134 1.00 84.38 97 ASN A CA 1
ATOM 697 C C . ASN A 1 97 ? 2.750 -3.879 -25.426 1.00 84.38 97 ASN A C 1
ATOM 699 O O . ASN A 1 97 ? 2.855 -2.758 -24.931 1.00 84.38 97 ASN A O 1
ATOM 703 N N . PHE A 1 98 ? 3.636 -4.340 -26.309 1.00 80.38 98 PHE A N 1
ATOM 704 C CA . PHE A 1 98 ? 4.828 -3.595 -26.734 1.00 80.38 98 PHE A CA 1
ATOM 705 C C . PHE A 1 98 ? 4.536 -2.405 -27.661 1.00 80.38 98 PHE A C 1
ATOM 707 O O . PHE A 1 98 ? 5.439 -1.628 -27.963 1.00 80.38 98 PHE A O 1
ATOM 714 N N . SER A 1 99 ? 3.288 -2.228 -28.099 1.00 76.50 99 SER A N 1
ATOM 715 C CA . SER A 1 99 ? 2.855 -1.028 -28.820 1.00 76.50 99 SER A CA 1
ATOM 716 C C . SER A 1 99 ? 2.395 0.090 -27.880 1.00 76.50 99 SER A C 1
ATOM 718 O O . SER A 1 99 ? 2.213 1.215 -28.339 1.00 76.50 99 SER A O 1
ATOM 720 N N . HIS A 1 100 ? 2.208 -0.178 -26.580 1.00 77.81 100 HIS A N 1
ATOM 721 C CA . HIS A 1 100 ? 1.811 0.857 -25.626 1.00 77.81 100 HIS A CA 1
ATOM 722 C C . HIS A 1 100 ? 2.947 1.843 -25.374 1.00 77.81 100 HIS A C 1
ATOM 724 O O . HIS A 1 100 ? 4.049 1.476 -24.967 1.00 77.81 100 HIS A O 1
ATOM 730 N N . THR A 1 101 ? 2.647 3.121 -25.559 1.00 76.50 101 THR A N 1
ATOM 731 C CA . THR A 1 101 ? 3.531 4.216 -25.174 1.00 76.50 101 THR A CA 1
ATOM 732 C C . THR A 1 101 ? 3.304 4.584 -23.717 1.00 76.50 101 THR A C 1
ATOM 734 O O . THR A 1 101 ? 2.171 4.544 -23.233 1.00 76.50 101 THR A O 1
ATOM 737 N N . LEU A 1 102 ? 4.363 4.999 -23.027 1.00 82.56 102 LEU A N 1
ATOM 738 C CA . LEU A 1 102 ? 4.253 5.518 -21.670 1.00 82.56 102 LEU A CA 1
ATOM 739 C C . LEU A 1 102 ? 3.641 6.933 -21.709 1.00 82.56 102 LEU A C 1
ATOM 741 O O . LEU A 1 102 ? 4.345 7.929 -21.847 1.00 82.56 102 LEU A O 1
ATOM 745 N N . ALA A 1 103 ? 2.312 7.007 -21.657 1.00 83.75 103 ALA A N 1
ATOM 746 C CA . ALA A 1 103 ? 1.547 8.251 -21.699 1.00 83.75 103 ALA A CA 1
ATOM 747 C C . ALA A 1 103 ? 1.101 8.683 -20.289 1.00 83.75 103 ALA A C 1
ATOM 749 O O . ALA A 1 103 ? 1.016 7.842 -19.392 1.00 83.75 103 ALA A O 1
ATOM 750 N N . PRO A 1 104 ? 0.768 9.967 -20.059 1.00 85.69 104 PRO A N 1
ATOM 751 C CA . PRO A 1 104 ? 0.208 10.402 -18.782 1.00 85.69 104 PRO A CA 1
ATOM 752 C C . PRO A 1 104 ? -0.986 9.537 -18.346 1.00 85.69 104 PRO A C 1
ATOM 754 O O . PRO A 1 104 ? -1.948 9.358 -19.096 1.00 85.69 104 PRO A O 1
ATOM 757 N N . GLY A 1 105 ? -0.941 9.010 -17.121 1.00 87.56 105 GLY A N 1
ATOM 758 C CA . GLY A 1 105 ? -1.974 8.120 -16.596 1.00 87.56 105 GLY A CA 1
ATOM 759 C C . GLY A 1 105 ? -1.770 6.630 -16.895 1.00 87.56 105 GLY A C 1
ATOM 760 O O . GLY A 1 105 ? -2.692 5.861 -16.602 1.00 87.56 105 GLY A O 1
ATOM 761 N N . TRP A 1 106 ? -0.609 6.231 -17.436 1.00 91.12 106 TRP A N 1
ATOM 762 C CA . TRP A 1 106 ? -0.163 4.833 -17.591 1.00 91.12 106 TRP A CA 1
ATOM 763 C C . TRP A 1 106 ? -0.231 4.042 -16.276 1.00 91.12 106 TRP A C 1
ATOM 765 O O . TRP A 1 106 ? -0.346 2.819 -16.268 1.00 91.12 106 TRP A O 1
ATOM 775 N N . GLU A 1 107 ? -0.198 4.732 -15.133 1.00 93.69 107 GLU A N 1
ATOM 776 C CA . GLU A 1 107 ? -0.283 4.151 -13.796 1.00 93.69 107 GLU A CA 1
ATOM 777 C C . GLU A 1 107 ? -1.530 3.285 -13.592 1.00 93.69 107 GLU A C 1
ATOM 779 O O . GLU A 1 107 ? -1.527 2.396 -12.735 1.00 93.69 107 GLU A O 1
ATOM 784 N N . ARG A 1 108 ? -2.597 3.570 -14.347 1.00 93.25 108 ARG A N 1
ATOM 785 C CA . ARG A 1 108 ? -3.867 2.832 -14.324 1.00 93.25 108 ARG A CA 1
ATOM 786 C C . ARG A 1 108 ? -3.757 1.452 -14.960 1.00 93.25 108 ARG A C 1
ATOM 788 O O . ARG A 1 108 ? -4.500 0.563 -14.561 1.00 93.25 108 ARG A O 1
ATOM 795 N N . ASP A 1 109 ? -2.815 1.278 -15.879 1.00 92.81 109 ASP A N 1
ATOM 796 C CA . ASP A 1 109 ? -2.605 0.026 -16.606 1.00 92.81 109 ASP A CA 1
ATOM 797 C C . ASP A 1 109 ? -1.762 -0.972 -15.791 1.00 92.81 109 ASP A C 1
ATOM 799 O O . ASP A 1 109 ? -1.643 -2.141 -16.150 1.00 92.81 109 ASP A O 1
ATOM 803 N N . VAL A 1 110 ? -1.193 -0.530 -14.662 1.00 94.62 110 VAL A N 1
ATOM 804 C CA . VAL A 1 110 ? -0.404 -1.358 -13.743 1.00 94.62 110 VAL A CA 1
ATOM 805 C C . VAL A 1 110 ? -1.117 -1.439 -12.399 1.00 94.62 110 VAL A C 1
ATOM 807 O O . VAL A 1 110 ? -1.114 -0.482 -11.624 1.00 94.62 110 VAL A O 1
ATOM 810 N N . GLU A 1 111 ? -1.714 -2.591 -12.090 1.00 94.06 111 GLU A N 1
ATOM 811 C CA . GLU A 1 111 ? -2.468 -2.792 -10.843 1.00 94.06 111 GLU A CA 1
ATOM 812 C C . GLU A 1 111 ? -1.578 -2.717 -9.593 1.00 94.06 111 GLU A C 1
ATOM 814 O O . GLU A 1 111 ? -1.958 -2.137 -8.570 1.00 94.06 111 GLU A O 1
ATOM 819 N N . ASP A 1 112 ? -0.379 -3.299 -9.670 1.00 96.12 112 ASP A N 1
ATOM 820 C CA . ASP A 1 112 ? 0.527 -3.409 -8.533 1.00 96.12 112 ASP A CA 1
ATOM 821 C C . ASP A 1 112 ? 1.207 -2.070 -8.204 1.00 96.12 112 ASP A C 1
ATOM 823 O O . ASP A 1 112 ? 1.979 -1.517 -8.986 1.00 96.12 112 ASP A O 1
ATOM 827 N N . GLU A 1 113 ? 0.943 -1.574 -6.995 1.00 96.12 113 GLU A N 1
ATOM 828 C CA . GLU A 1 113 ? 1.452 -0.298 -6.483 1.00 96.12 113 GLU A CA 1
ATOM 829 C C . GLU A 1 113 ? 2.989 -0.232 -6.416 1.00 96.12 113 GLU A C 1
ATOM 831 O O . GLU A 1 113 ? 3.564 0.830 -6.652 1.00 96.12 113 GLU A O 1
ATOM 836 N N . PHE A 1 114 ? 3.667 -1.348 -6.129 1.00 97.38 114 PHE A N 1
ATOM 837 C CA . PHE A 1 114 ? 5.129 -1.395 -6.045 1.00 97.38 114 PHE A CA 1
ATOM 838 C C . PHE A 1 114 ? 5.764 -1.381 -7.427 1.00 97.38 114 PHE A C 1
ATOM 840 O O . PHE A 1 114 ? 6.713 -0.635 -7.644 1.00 97.38 114 PHE A O 1
ATOM 847 N N . LEU A 1 115 ? 5.216 -2.153 -8.367 1.00 97.50 115 LEU A N 1
ATOM 848 C CA . LEU A 1 115 ? 5.684 -2.134 -9.753 1.00 97.50 115 LEU A CA 1
ATOM 849 C C . LEU A 1 115 ? 5.445 -0.769 -10.397 1.00 97.50 115 LEU A C 1
ATOM 851 O O . LEU A 1 115 ? 6.331 -0.254 -11.072 1.00 97.50 115 LEU A O 1
ATOM 855 N N . ARG A 1 116 ? 4.303 -0.131 -10.117 1.00 97.31 116 ARG A N 1
ATOM 856 C CA . ARG A 1 116 ? 4.050 1.256 -10.521 1.00 97.31 116 ARG A CA 1
ATOM 857 C C . ARG A 1 116 ? 5.108 2.205 -9.947 1.00 97.31 116 ARG A C 1
ATOM 859 O O . ARG A 1 116 ? 5.668 3.009 -10.681 1.00 97.31 116 ARG A O 1
ATOM 866 N N . ALA A 1 117 ? 5.428 2.100 -8.659 1.00 97.44 117 ALA A N 1
ATOM 867 C CA . ALA A 1 117 ? 6.465 2.934 -8.049 1.00 97.44 117 ALA A CA 1
ATOM 868 C C . ALA A 1 117 ? 7.867 2.678 -8.637 1.00 97.44 117 ALA A C 1
ATOM 870 O O . ALA A 1 117 ? 8.673 3.603 -8.740 1.00 97.44 117 ALA A O 1
ATOM 871 N N . ASP A 1 118 ? 8.172 1.439 -9.024 1.00 97.69 118 ASP A N 1
ATOM 872 C CA . ASP A 1 118 ? 9.452 1.086 -9.641 1.00 97.69 118 ASP A CA 1
ATOM 873 C C . ASP A 1 118 ? 9.565 1.613 -11.074 1.00 97.69 118 ASP A C 1
ATOM 875 O O . ASP A 1 118 ? 10.597 2.186 -11.418 1.00 97.69 118 ASP A O 1
ATOM 879 N N . ILE A 1 119 ? 8.507 1.488 -11.882 1.00 97.25 119 ILE A N 1
ATOM 880 C CA . ILE A 1 119 ? 8.452 2.073 -13.229 1.00 97.25 119 ILE A CA 1
ATOM 881 C C . ILE A 1 119 ? 8.568 3.593 -13.136 1.00 97.25 119 ILE A C 1
ATOM 883 O O . ILE A 1 119 ? 9.410 4.160 -13.823 1.00 97.25 119 ILE A O 1
ATOM 887 N N . ALA A 1 120 ? 7.804 4.247 -12.250 1.00 97.31 120 ALA A N 1
ATOM 888 C CA . ALA A 1 120 ? 7.865 5.696 -12.045 1.00 97.31 120 ALA A CA 1
ATOM 889 C C . ALA A 1 120 ? 9.292 6.166 -11.710 1.00 97.31 120 ALA A C 1
ATOM 891 O O . ALA A 1 120 ? 9.783 7.126 -12.295 1.00 97.31 120 ALA A O 1
ATOM 892 N N . ALA A 1 121 ? 9.994 5.429 -10.843 1.00 97.62 121 ALA A N 1
ATOM 893 C CA . ALA A 1 121 ? 11.388 5.707 -10.504 1.00 97.62 121 ALA A CA 1
ATOM 894 C C . ALA A 1 121 ? 12.377 5.424 -11.653 1.00 97.62 121 ALA A C 1
ATOM 896 O O . ALA A 1 121 ? 13.529 5.834 -11.573 1.00 97.62 121 ALA A O 1
ATOM 897 N N . CYS A 1 122 ? 11.979 4.718 -12.711 1.00 97.62 122 CYS A N 1
ATOM 898 C CA . CYS A 1 122 ? 12.797 4.556 -13.914 1.00 97.62 122 CYS A CA 1
ATOM 899 C C . CYS A 1 122 ? 12.519 5.655 -14.947 1.00 97.62 122 CYS A C 1
ATOM 901 O O . CYS A 1 122 ? 13.444 6.132 -15.595 1.00 97.62 122 CYS A O 1
ATOM 903 N N . VAL A 1 123 ? 11.251 6.039 -15.108 1.00 96.31 123 VAL A N 1
ATOM 904 C CA . VAL A 1 123 ? 10.761 6.863 -16.226 1.00 96.31 123 VAL A CA 1
ATOM 905 C C . VAL A 1 123 ? 10.551 8.337 -15.872 1.00 96.31 123 VAL A C 1
ATOM 907 O O . VAL A 1 123 ? 9.874 9.057 -16.604 1.00 96.31 123 VAL A O 1
ATOM 910 N N . ASP A 1 124 ? 11.119 8.803 -14.758 1.00 95.44 124 ASP A 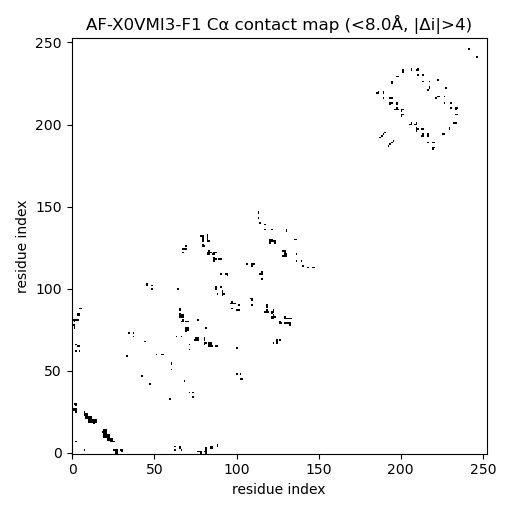N 1
ATOM 911 C CA . ASP A 1 124 ? 11.024 10.210 -14.366 1.00 95.44 124 ASP A CA 1
ATOM 912 C C . ASP A 1 124 ? 11.575 11.129 -15.474 1.00 95.44 124 ASP A C 1
ATOM 914 O O . ASP A 1 124 ? 12.567 10.817 -16.142 1.00 95.44 124 ASP A O 1
ATOM 918 N N . GLY A 1 125 ? 10.926 12.271 -15.699 1.00 91.38 125 GLY A N 1
ATOM 919 C CA . GLY A 1 125 ? 11.376 13.247 -16.689 1.00 91.38 125 GLY A CA 1
ATOM 920 C C . GLY A 1 125 ? 12.744 13.843 -16.347 1.00 91.38 125 GLY A C 1
ATOM 921 O O . GLY A 1 125 ? 13.502 14.176 -17.255 1.00 91.38 125 GLY A O 1
ATOM 922 N N . GLN A 1 126 ? 13.078 13.921 -15.058 1.00 93.56 126 GLN A N 1
ATOM 923 C CA . GLN A 1 126 ? 14.356 14.407 -14.549 1.00 93.56 126 GLN A CA 1
ATOM 924 C C . GLN A 1 126 ? 15.334 13.235 -14.356 1.00 93.56 126 GLN A C 1
ATOM 926 O O . GLN A 1 126 ? 15.093 12.373 -13.505 1.00 93.56 126 GLN A O 1
ATOM 931 N N . PRO A 1 127 ? 16.448 13.169 -15.113 1.00 95.06 127 PRO A N 1
ATOM 932 C CA . PRO A 1 127 ? 17.407 12.064 -15.026 1.00 95.06 127 PRO A CA 1
ATOM 933 C C . PRO A 1 127 ? 17.959 11.813 -13.616 1.00 95.06 127 PRO A C 1
ATOM 935 O O . PRO A 1 127 ? 18.225 10.670 -13.258 1.00 95.06 127 PRO A O 1
ATOM 938 N N . GLU A 1 128 ? 18.112 12.864 -12.814 1.00 95.81 128 GLU A N 1
ATOM 939 C CA . GLU A 1 128 ? 18.618 12.833 -11.440 1.00 95.81 128 GLU A CA 1
ATOM 940 C C . GLU A 1 128 ? 17.657 12.206 -10.418 1.00 95.81 128 GLU A C 1
ATOM 942 O O . GLU A 1 128 ? 18.104 11.776 -9.355 1.00 95.81 128 GLU A O 1
ATOM 947 N N . LEU A 1 129 ? 16.357 12.136 -10.725 1.00 96.19 129 LEU A N 1
ATOM 948 C CA . LEU A 1 129 ? 15.352 11.493 -9.871 1.00 96.19 129 LEU A CA 1
ATOM 949 C C . LEU A 1 129 ? 15.172 10.005 -10.188 1.00 96.19 129 LEU A C 1
ATOM 951 O O . LEU A 1 129 ? 14.486 9.291 -9.451 1.00 96.19 129 LEU A O 1
ATOM 955 N N . ARG A 1 130 ? 15.787 9.525 -11.275 1.00 97.62 130 ARG A N 1
ATOM 956 C CA . ARG A 1 130 ? 15.703 8.122 -11.678 1.00 97.62 130 ARG A CA 1
ATOM 957 C C . ARG A 1 130 ? 16.543 7.226 -10.776 1.00 97.62 130 ARG A C 1
ATOM 959 O O . ARG A 1 130 ? 17.459 7.665 -10.080 1.00 97.62 130 ARG A O 1
ATOM 966 N N . LEU A 1 131 ? 16.264 5.926 -10.835 1.00 97.38 131 LEU A N 1
ATOM 967 C CA . LEU A 1 131 ? 17.142 4.920 -10.251 1.00 97.38 131 LEU A CA 1
ATOM 968 C C . LEU A 1 131 ? 18.564 5.055 -10.824 1.00 97.38 131 LEU A C 1
ATOM 970 O O . LEU A 1 131 ? 18.720 5.275 -12.026 1.00 97.38 131 LEU A O 1
ATOM 974 N N . PRO A 1 132 ? 19.600 4.917 -9.977 1.00 96.31 132 PRO A N 1
ATOM 975 C CA . PRO A 1 132 ? 20.969 5.265 -10.355 1.00 96.31 132 PRO A CA 1
ATOM 976 C C . PRO A 1 132 ? 21.539 4.345 -11.440 1.00 96.31 132 PRO A C 1
ATOM 978 O O . PRO A 1 132 ? 22.326 4.785 -12.278 1.00 96.31 132 PRO A O 1
ATOM 981 N N . ASP A 1 133 ? 21.150 3.068 -11.427 1.00 96.00 133 ASP A N 1
ATOM 982 C CA . ASP A 1 133 ? 21.627 2.053 -12.358 1.00 96.00 133 ASP A CA 1
ATOM 983 C C . ASP A 1 133 ? 20.682 0.836 -12.432 1.00 96.00 133 ASP A C 1
ATOM 985 O O . ASP A 1 133 ? 19.672 0.732 -11.729 1.00 96.00 133 ASP A O 1
ATOM 989 N N . ALA A 1 134 ? 21.025 -0.115 -13.306 1.00 94.00 134 ALA A N 1
ATOM 990 C CA . ALA A 1 134 ? 20.250 -1.333 -13.519 1.00 94.00 134 ALA A CA 1
ATOM 991 C C . ALA A 1 134 ? 20.313 -2.306 -12.326 1.00 94.00 134 ALA A C 1
ATOM 993 O O . ALA A 1 134 ? 19.422 -3.145 -12.178 1.00 94.00 134 ALA A O 1
ATOM 994 N N . SER A 1 135 ? 21.333 -2.206 -11.465 1.00 96.56 135 SER A N 1
ATOM 995 C CA . SER A 1 135 ? 21.418 -3.011 -10.245 1.00 96.56 135 SER A CA 1
ATOM 996 C C . SER A 1 135 ? 20.328 -2.595 -9.263 1.00 96.56 135 SER A C 1
ATOM 998 O O . SER A 1 135 ? 19.646 -3.462 -8.722 1.00 96.56 135 SER A O 1
ATOM 1000 N N . ALA A 1 136 ? 20.082 -1.292 -9.109 1.00 97.50 136 ALA A N 1
ATOM 1001 C CA . ALA A 1 136 ? 18.999 -0.776 -8.274 1.00 97.50 136 ALA A CA 1
ATOM 1002 C C . ALA A 1 136 ? 17.607 -1.208 -8.779 1.00 97.50 136 ALA A C 1
ATOM 1004 O O . ALA A 1 136 ? 16.732 -1.560 -7.983 1.00 97.50 136 ALA A O 1
ATOM 1005 N N . VAL A 1 137 ? 17.401 -1.238 -10.103 1.00 97.06 137 VAL A N 1
ATOM 1006 C CA . VAL A 1 137 ? 16.167 -1.777 -10.713 1.00 97.06 137 VAL A CA 1
ATOM 1007 C C . VAL A 1 137 ? 16.024 -3.270 -10.394 1.00 97.06 137 VAL A C 1
ATOM 1009 O O . VAL A 1 137 ? 14.982 -3.717 -9.914 1.00 97.06 137 VAL A O 1
ATOM 1012 N N . SER A 1 138 ? 17.092 -4.041 -10.606 1.00 97.00 138 SER A N 1
ATOM 1013 C CA . SER A 1 138 ? 17.134 -5.484 -10.343 1.00 97.00 138 SER A CA 1
ATOM 1014 C C . SER A 1 138 ? 16.867 -5.821 -8.873 1.00 97.00 138 SER A C 1
ATOM 1016 O O . SER A 1 138 ? 16.089 -6.727 -8.574 1.00 97.00 138 SER A O 1
ATOM 1018 N N . GLU A 1 139 ? 17.457 -5.072 -7.943 1.00 97.62 139 GLU A N 1
ATOM 1019 C CA . GLU A 1 139 ? 17.251 -5.236 -6.504 1.00 97.62 139 GLU A CA 1
ATOM 1020 C C . GLU A 1 139 ? 15.786 -5.021 -6.114 1.00 97.62 139 GLU A C 1
ATOM 1022 O O . GLU A 1 139 ? 15.198 -5.852 -5.414 1.00 97.62 139 GLU A O 1
ATOM 1027 N N . ARG A 1 140 ? 15.156 -3.952 -6.615 1.00 97.44 140 ARG A N 1
ATOM 1028 C CA . ARG A 1 140 ? 13.731 -3.686 -6.373 1.00 97.44 140 ARG A CA 1
ATOM 1029 C C . ARG A 1 140 ? 12.849 -4.821 -6.885 1.00 97.44 140 ARG A C 1
ATOM 1031 O O . ARG A 1 140 ? 11.970 -5.279 -6.152 1.00 97.44 140 ARG A O 1
ATOM 1038 N N . LEU A 1 141 ? 13.100 -5.317 -8.096 1.00 96.50 141 LEU A N 1
ATOM 1039 C CA . LEU A 1 141 ? 12.326 -6.421 -8.670 1.00 96.50 141 LEU A CA 1
ATOM 1040 C C . LEU A 1 141 ? 12.525 -7.733 -7.896 1.00 96.50 141 LEU A C 1
ATOM 1042 O O . LEU A 1 141 ? 11.551 -8.425 -7.610 1.00 96.50 141 LEU A O 1
ATOM 1046 N N . ARG A 1 142 ? 13.756 -8.057 -7.483 1.00 96.75 142 ARG A N 1
ATOM 1047 C CA . ARG A 1 142 ? 14.058 -9.271 -6.699 1.00 96.75 142 ARG A CA 1
ATOM 1048 C C . ARG A 1 142 ? 13.453 -9.251 -5.297 1.00 96.75 142 ARG A C 1
ATOM 1050 O O . ARG A 1 142 ? 13.055 -10.292 -4.791 1.00 96.75 142 ARG A O 1
ATOM 1057 N N . THR A 1 143 ? 13.360 -8.076 -4.682 1.00 97.56 143 THR A N 1
ATOM 1058 C CA . THR A 1 143 ? 12.790 -7.890 -3.334 1.00 97.56 143 THR A CA 1
ATOM 1059 C C . THR A 1 143 ? 11.293 -7.560 -3.357 1.00 97.56 143 THR A C 1
ATOM 1061 O O . THR A 1 143 ? 10.705 -7.226 -2.326 1.00 97.56 143 THR A O 1
ATOM 1064 N N . LEU A 1 144 ? 10.635 -7.633 -4.519 1.00 97.19 144 LEU A N 1
ATOM 1065 C CA . LEU A 1 144 ? 9.240 -7.223 -4.699 1.00 97.19 144 LEU A CA 1
ATOM 1066 C C . LEU A 1 144 ? 8.279 -7.948 -3.747 1.00 97.19 144 LEU A C 1
ATOM 1068 O O . LEU A 1 144 ? 7.458 -7.306 -3.088 1.00 97.19 144 LEU A O 1
ATOM 1072 N N . ASP A 1 145 ? 8.399 -9.268 -3.623 1.00 97.38 145 ASP A N 1
ATOM 1073 C CA . ASP A 1 145 ? 7.509 -10.051 -2.761 1.00 97.38 145 ASP A CA 1
ATOM 1074 C C . ASP A 1 145 ? 7.726 -9.761 -1.273 1.00 97.38 145 ASP A C 1
ATOM 1076 O O . ASP A 1 145 ? 6.763 -9.707 -0.502 1.00 97.38 145 ASP A O 1
ATOM 1080 N N . GLU A 1 146 ? 8.962 -9.471 -0.869 1.00 96.81 146 GLU A N 1
ATOM 1081 C CA . GLU A 1 146 ? 9.281 -9.039 0.491 1.00 96.81 146 GLU A CA 1
ATOM 1082 C C . GLU A 1 146 ? 8.677 -7.664 0.792 1.00 96.81 146 GLU A C 1
ATOM 1084 O O . GLU A 1 146 ? 8.020 -7.486 1.825 1.00 96.81 146 GLU A O 1
ATOM 1089 N N . ARG A 1 147 ? 8.816 -6.706 -0.137 1.00 96.62 147 ARG A N 1
ATOM 1090 C CA . ARG A 1 147 ? 8.209 -5.369 -0.030 1.00 96.62 147 ARG A CA 1
ATOM 1091 C C . ARG A 1 147 ? 6.683 -5.463 0.072 1.00 96.62 147 ARG A C 1
ATOM 1093 O O . ARG A 1 147 ? 6.090 -4.880 0.987 1.00 96.62 147 ARG A O 1
ATOM 1100 N N . ARG A 1 148 ? 6.050 -6.284 -0.775 1.00 95.94 148 ARG A N 1
ATOM 1101 C CA . ARG A 1 148 ? 4.607 -6.586 -0.720 1.00 95.94 148 ARG A CA 1
ATOM 1102 C C . ARG A 1 148 ? 4.208 -7.201 0.624 1.00 95.94 148 ARG A C 1
ATOM 1104 O O . ARG A 1 148 ? 3.206 -6.796 1.222 1.00 95.94 148 ARG A O 1
ATOM 1111 N N . ALA A 1 149 ? 4.965 -8.178 1.122 1.00 95.25 149 ALA A N 1
ATOM 1112 C CA . ALA A 1 149 ? 4.675 -8.858 2.382 1.00 95.25 149 ALA A CA 1
ATOM 1113 C C . ALA A 1 149 ? 4.785 -7.914 3.588 1.00 95.25 149 ALA A C 1
ATOM 1115 O O . ALA A 1 149 ? 3.919 -7.934 4.473 1.00 95.25 149 ALA A O 1
ATOM 1116 N N . LEU A 1 150 ? 5.809 -7.060 3.612 1.00 95.00 150 LEU A N 1
ATOM 1117 C CA . LEU A 1 150 ? 6.017 -6.073 4.666 1.00 95.00 150 LEU A CA 1
ATOM 1118 C C . LEU A 1 150 ? 4.845 -5.087 4.742 1.00 95.00 150 LEU A C 1
ATOM 1120 O O . LEU A 1 150 ? 4.317 -4.833 5.827 1.00 95.00 150 LEU A O 1
ATOM 1124 N N . GLU A 1 151 ? 4.381 -4.587 3.600 1.00 93.75 151 GLU A N 1
ATOM 1125 C CA . GLU A 1 151 ? 3.265 -3.645 3.550 1.00 93.75 151 GLU A CA 1
ATOM 1126 C C . GLU A 1 151 ? 1.934 -4.299 3.935 1.00 93.75 151 GLU A C 1
ATOM 1128 O O . GLU A 1 151 ? 1.162 -3.746 4.723 1.00 93.75 151 GLU A O 1
ATOM 1133 N N . ARG A 1 152 ? 1.692 -5.544 3.503 1.00 93.56 152 ARG A N 1
ATOM 1134 C CA . ARG A 1 152 ? 0.540 -6.335 3.970 1.00 93.56 152 ARG A CA 1
ATOM 1135 C C . ARG A 1 152 ? 0.547 -6.490 5.495 1.00 93.56 152 ARG A C 1
ATOM 1137 O O . ARG A 1 152 ? -0.503 -6.343 6.126 1.00 93.56 152 ARG A O 1
ATOM 1144 N N . ARG A 1 153 ? 1.711 -6.746 6.109 1.00 94.38 153 ARG A N 1
ATOM 1145 C CA . ARG A 1 153 ? 1.860 -6.830 7.576 1.00 94.38 153 ARG A CA 1
ATOM 1146 C C . ARG A 1 153 ? 1.566 -5.489 8.253 1.00 94.38 153 ARG A C 1
ATOM 1148 O O . ARG A 1 153 ? 0.802 -5.463 9.220 1.00 94.38 153 ARG A O 1
ATOM 1155 N N . LYS A 1 154 ? 2.095 -4.378 7.728 1.00 94.25 154 LYS A N 1
ATOM 1156 C CA . LYS A 1 154 ? 1.816 -3.021 8.234 1.00 94.25 154 LYS A CA 1
ATOM 1157 C C . LYS A 1 154 ? 0.323 -2.689 8.177 1.00 94.25 154 LYS A C 1
ATOM 1159 O O . LYS A 1 154 ? -0.250 -2.285 9.191 1.00 94.25 154 LYS A O 1
ATOM 1164 N N . ARG A 1 155 ? -0.336 -2.936 7.037 1.00 94.31 155 ARG A N 1
ATOM 1165 C CA . ARG A 1 155 ? -1.782 -2.707 6.853 1.00 94.31 155 ARG A CA 1
ATOM 1166 C C . ARG A 1 155 ? -2.622 -3.553 7.815 1.00 94.31 155 ARG A C 1
ATOM 1168 O O . ARG A 1 155 ? -3.545 -3.023 8.435 1.00 94.31 155 ARG A O 1
ATOM 1175 N N . LYS A 1 156 ? -2.280 -4.835 8.009 1.00 93.94 156 LYS A N 1
ATOM 1176 C CA . LYS A 1 156 ? -2.937 -5.708 9.003 1.00 93.94 156 LYS A CA 1
ATOM 1177 C C . LYS A 1 156 ? -2.794 -5.164 10.426 1.00 93.94 156 LYS A C 1
ATOM 1179 O O . LYS A 1 156 ? -3.797 -5.031 11.121 1.00 93.94 156 LYS A O 1
ATOM 1184 N N . ARG A 1 157 ? -1.579 -4.786 10.842 1.00 94.75 157 ARG A N 1
ATOM 1185 C CA . ARG A 1 157 ? -1.331 -4.209 12.175 1.00 94.75 157 ARG A CA 1
ATOM 1186 C C . ARG A 1 157 ? -2.127 -2.921 12.388 1.00 94.75 157 ARG A C 1
ATOM 1188 O O . ARG A 1 157 ? -2.769 -2.776 13.422 1.00 94.75 157 ARG A O 1
ATOM 1195 N N . LYS A 1 158 ? -2.143 -2.018 11.401 1.00 94.69 158 LYS A N 1
ATOM 1196 C C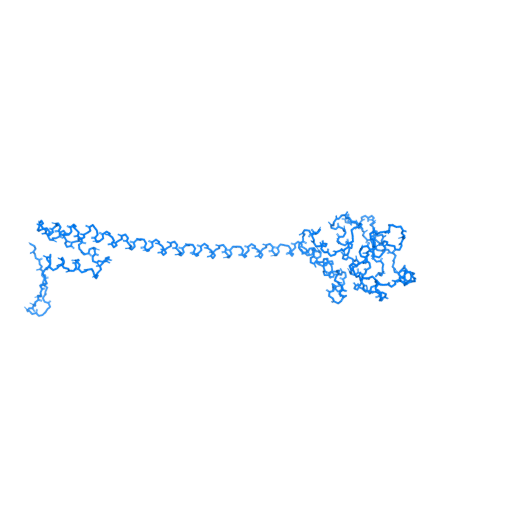A . LYS A 1 158 ? -2.919 -0.769 11.464 1.00 94.69 158 LYS A CA 1
ATOM 1197 C C . LYS A 1 158 ? -4.415 -1.044 11.635 1.00 94.69 158 LYS A C 1
ATOM 1199 O O . LYS A 1 158 ? -5.040 -0.440 12.499 1.00 94.69 158 LYS A O 1
ATOM 1204 N N . ARG A 1 159 ? -4.978 -1.985 10.867 1.00 94.50 159 ARG A N 1
ATOM 1205 C CA . ARG A 1 159 ? -6.391 -2.387 10.991 1.00 94.50 159 ARG A CA 1
ATOM 1206 C C . ARG A 1 159 ? -6.720 -2.955 12.370 1.00 94.50 159 ARG A C 1
ATOM 1208 O O . ARG A 1 159 ? -7.746 -2.586 12.925 1.00 94.50 159 ARG A O 1
ATOM 1215 N N . LEU A 1 160 ? -5.851 -3.794 12.935 1.00 95.56 160 LEU A N 1
ATOM 1216 C CA . LEU A 1 160 ? -6.045 -4.344 14.282 1.00 95.56 160 LEU A CA 1
ATOM 1217 C C . LEU A 1 160 ? -6.037 -3.254 15.356 1.00 95.56 160 LEU A C 1
ATOM 1219 O O . LEU A 1 160 ? -6.914 -3.244 16.212 1.00 95.56 160 LEU A O 1
ATOM 1223 N N . VAL A 1 161 ? -5.092 -2.312 15.290 1.00 95.88 161 VAL A N 1
ATOM 1224 C CA . VAL A 1 161 ? -5.019 -1.203 16.255 1.00 95.88 161 VAL A CA 1
ATOM 1225 C C . VAL A 1 161 ? -6.254 -0.306 16.155 1.00 95.88 161 VAL A C 1
ATOM 1227 O O . VAL A 1 161 ? -6.869 -0.001 17.172 1.00 95.88 161 VAL A O 1
ATOM 1230 N N . VAL A 1 162 ? -6.657 0.078 14.939 1.00 95.12 162 VAL A N 1
ATOM 1231 C CA . VAL A 1 162 ? -7.846 0.922 14.724 1.00 95.12 162 VAL A CA 1
ATOM 1232 C C . VAL A 1 162 ? -9.126 0.198 15.154 1.00 95.12 162 VAL A C 1
ATOM 1234 O O . VAL A 1 162 ? -9.950 0.785 15.851 1.00 95.12 162 VAL A O 1
ATOM 1237 N N . GLY A 1 163 ? -9.279 -1.080 14.794 1.00 94.56 163 GLY A N 1
ATOM 1238 C CA . GLY A 1 163 ? -10.429 -1.891 15.199 1.00 94.56 163 GLY A CA 1
ATOM 1239 C C . GLY A 1 163 ? -10.513 -2.077 16.715 1.00 94.56 163 GLY A C 1
ATOM 1240 O O . GLY A 1 163 ? -11.587 -1.920 17.290 1.00 94.56 163 GLY A O 1
ATOM 1241 N N . GLY A 1 164 ? -9.379 -2.333 17.374 1.00 95.38 164 GLY A N 1
ATOM 1242 C CA . GLY A 1 164 ? -9.302 -2.433 18.832 1.00 95.38 164 GLY A CA 1
ATOM 1243 C C . GLY A 1 164 ? -9.666 -1.122 19.534 1.00 95.38 164 GLY A C 1
ATOM 1244 O O . GLY A 1 164 ? -10.445 -1.133 20.484 1.00 95.38 164 GLY A O 1
ATOM 1245 N N . ALA A 1 165 ? -9.174 0.016 19.033 1.00 96.06 165 ALA A N 1
ATOM 1246 C CA . ALA A 1 165 ? -9.525 1.330 19.570 1.00 96.06 165 ALA A CA 1
ATOM 1247 C C . ALA A 1 165 ? -11.025 1.638 19.413 1.00 96.06 165 ALA A C 1
ATOM 1249 O O . ALA A 1 165 ? -11.663 2.084 20.365 1.00 96.06 165 ALA A O 1
ATOM 1250 N N . ALA A 1 166 ? -11.610 1.347 18.248 1.00 96.38 166 ALA A N 1
ATOM 1251 C CA . ALA A 1 166 ? -13.041 1.534 18.016 1.00 96.38 166 ALA A CA 1
ATOM 1252 C C . ALA A 1 166 ? -13.898 0.654 18.944 1.00 96.38 166 ALA A C 1
ATOM 1254 O O . ALA A 1 166 ? -14.855 1.141 19.545 1.00 96.38 166 ALA A O 1
ATOM 1255 N N . ALA A 1 167 ? -13.524 -0.618 19.125 1.00 96.69 167 ALA A N 1
ATOM 1256 C CA . ALA A 1 167 ? -14.213 -1.526 20.040 1.00 96.69 167 ALA A CA 1
ATOM 1257 C C . ALA A 1 167 ? -14.153 -1.035 21.496 1.00 96.69 167 ALA A C 1
ATOM 1259 O O . ALA A 1 167 ? -15.157 -1.094 22.207 1.00 96.69 167 ALA A O 1
ATOM 1260 N N . LEU A 1 168 ? -13.009 -0.490 21.926 1.00 97.69 168 LEU A N 1
ATOM 1261 C CA . LEU A 1 168 ? -12.857 0.094 23.258 1.00 97.69 168 LEU A CA 1
ATOM 1262 C C . LEU A 1 168 ? -13.783 1.301 23.459 1.00 97.69 168 LEU A C 1
ATOM 1264 O O . LEU A 1 168 ? -14.437 1.400 24.493 1.00 97.69 168 LEU A O 1
ATOM 1268 N N . VAL A 1 169 ? -13.889 2.191 22.468 1.00 97.75 169 VAL A N 1
ATOM 1269 C CA . VAL A 1 169 ? -14.799 3.348 22.527 1.00 97.75 169 VAL A CA 1
ATOM 1270 C C . VAL A 1 169 ? -16.255 2.897 22.656 1.00 97.75 169 VAL A C 1
ATOM 1272 O O . VAL A 1 169 ? -16.978 3.404 23.512 1.00 97.75 169 VAL A O 1
ATOM 1275 N N . VAL A 1 170 ? -16.677 1.904 21.868 1.00 97.81 170 VAL A N 1
ATOM 1276 C CA . VAL A 1 170 ? -18.033 1.338 21.958 1.00 97.81 170 VAL A CA 1
ATOM 1277 C C . VAL A 1 170 ? -18.281 0.715 23.333 1.00 97.81 170 VAL A C 1
ATOM 1279 O O . VAL A 1 170 ? -19.330 0.958 23.930 1.00 97.81 170 VAL A O 1
ATOM 1282 N N . ALA A 1 171 ? -17.313 -0.030 23.873 1.00 97.31 171 ALA A N 1
ATOM 1283 C CA . ALA A 1 171 ? -17.418 -0.623 25.204 1.00 97.31 171 ALA A CA 1
ATOM 1284 C C . ALA A 1 171 ? -17.540 0.446 26.304 1.00 97.31 171 ALA A C 1
ATOM 1286 O O . ALA A 1 171 ? -18.362 0.306 27.209 1.00 97.31 171 ALA A O 1
ATOM 1287 N N . ILE A 1 172 ? -16.777 1.538 26.201 1.00 97.81 172 ILE A N 1
ATOM 1288 C CA . ILE A 1 172 ? -16.844 2.676 27.127 1.00 97.81 172 ILE A CA 1
ATOM 1289 C C . ILE A 1 172 ? -18.223 3.342 27.061 1.00 97.81 172 ILE A C 1
ATOM 1291 O O . ILE A 1 172 ? -18.864 3.520 28.098 1.00 97.81 172 ILE A O 1
ATOM 1295 N N . ILE A 1 173 ? -18.714 3.667 25.861 1.00 97.81 173 ILE A N 1
ATOM 1296 C CA . ILE A 1 173 ? -20.038 4.279 25.673 1.00 97.81 173 ILE A CA 1
ATOM 1297 C C . ILE A 1 173 ? -21.133 3.366 26.236 1.00 97.81 173 ILE A C 1
ATOM 1299 O O . ILE A 1 173 ? -21.993 3.830 26.986 1.00 97.81 173 ILE A O 1
ATOM 1303 N N . GLY A 1 174 ? -21.072 2.066 25.937 1.00 96.81 174 GLY A N 1
ATOM 1304 C CA . GLY A 1 174 ? -22.009 1.074 26.461 1.00 96.81 174 GLY A CA 1
ATOM 1305 C C . GLY A 1 174 ? -21.988 0.993 27.988 1.00 96.81 174 GLY A C 1
ATOM 1306 O O . GLY A 1 174 ? -23.044 1.015 28.618 1.00 96.81 174 GLY A O 1
ATOM 1307 N N . PHE A 1 175 ? -20.799 0.978 28.597 1.00 97.38 175 PHE A N 1
ATOM 1308 C CA . PHE A 1 175 ? -20.637 0.947 30.052 1.00 97.38 175 PHE A CA 1
ATOM 1309 C C . PHE A 1 175 ? -21.246 2.180 30.730 1.00 97.38 175 PHE A C 1
ATOM 1311 O O . PHE A 1 175 ? -22.033 2.052 31.672 1.00 97.38 175 PHE A O 1
ATOM 1318 N N . PHE A 1 176 ? -20.924 3.382 30.244 1.00 97.12 176 PHE A N 1
ATOM 1319 C CA . PHE A 1 176 ? -21.466 4.618 30.812 1.00 97.12 176 PHE A CA 1
ATOM 1320 C C . PHE A 1 176 ? -22.971 4.760 30.560 1.00 97.12 176 PHE A C 1
ATOM 1322 O O . PHE A 1 176 ? -23.696 5.172 31.468 1.00 97.12 176 PHE A O 1
ATOM 1329 N N . GLY A 1 177 ? -23.457 4.356 29.383 1.00 96.31 177 GLY A N 1
ATOM 1330 C CA . GLY A 1 177 ? -24.883 4.322 29.060 1.00 96.31 177 GLY A CA 1
ATOM 1331 C C . GLY A 1 177 ? -25.666 3.394 29.990 1.00 96.31 177 GLY A C 1
ATOM 1332 O O . GLY A 1 177 ? -26.642 3.822 30.608 1.00 96.31 177 GLY A O 1
ATOM 1333 N N . ALA A 1 178 ? -25.197 2.157 30.180 1.00 94.56 178 ALA A N 1
ATOM 1334 C CA . ALA A 1 178 ? -25.812 1.202 31.101 1.00 94.56 178 ALA A CA 1
ATOM 1335 C C . ALA A 1 178 ? -25.830 1.733 32.543 1.00 94.56 178 ALA A C 1
ATOM 1337 O O . ALA A 1 178 ? -26.855 1.664 33.225 1.00 94.56 178 ALA A O 1
ATOM 1338 N N . ARG A 1 179 ? -24.727 2.346 32.996 1.00 94.44 179 ARG A N 1
ATOM 1339 C CA . ARG A 1 179 ? -24.644 2.952 34.332 1.00 94.44 179 ARG A CA 1
ATOM 1340 C C . ARG A 1 179 ? -25.635 4.108 34.505 1.00 94.44 179 ARG A C 1
ATOM 1342 O O . ARG A 1 179 ? -26.245 4.228 35.568 1.00 94.44 179 ARG A O 1
ATOM 1349 N N . ALA A 1 180 ? -25.813 4.946 33.484 1.00 92.94 180 ALA A N 1
ATOM 1350 C CA . ALA A 1 180 ? -26.772 6.049 33.507 1.00 92.94 180 ALA A CA 1
ATOM 1351 C C . ALA A 1 180 ? -28.224 5.545 33.567 1.00 92.94 180 ALA A C 1
ATOM 1353 O O . ALA A 1 180 ? -29.001 6.015 34.401 1.00 92.94 180 ALA A O 1
ATOM 1354 N N . VAL A 1 181 ? -28.574 4.541 32.753 1.00 93.06 181 VAL A N 1
ATOM 1355 C CA . VAL A 1 181 ? -29.908 3.915 32.772 1.00 93.06 181 VAL A CA 1
ATOM 1356 C C . VAL A 1 181 ? -30.182 3.273 34.126 1.00 93.06 181 VAL A C 1
ATOM 1358 O O . VAL A 1 181 ? -31.226 3.530 34.722 1.00 93.06 181 VAL A O 1
ATOM 1361 N N . GLN A 1 182 ? -29.237 2.498 34.660 1.00 91.38 182 GLN A N 1
ATOM 1362 C CA . GLN A 1 182 ? -29.412 1.855 35.958 1.00 91.38 182 GLN A CA 1
ATOM 1363 C C . GLN A 1 182 ? -29.586 2.874 37.085 1.00 91.38 182 GLN A C 1
ATOM 1365 O O . GLN A 1 182 ? -30.438 2.683 37.954 1.00 91.38 182 GLN A O 1
ATOM 1370 N N . ARG A 1 183 ? -28.840 3.985 37.058 1.00 89.62 183 ARG A N 1
ATOM 1371 C CA . ARG A 1 183 ? -29.010 5.073 38.028 1.00 89.62 183 ARG A CA 1
ATOM 1372 C C . ARG A 1 183 ? -30.406 5.695 37.931 1.00 89.62 183 ARG A C 1
ATOM 1374 O O . ARG A 1 183 ? -31.037 5.879 38.965 1.00 89.62 183 ARG A O 1
ATOM 1381 N N . ASN A 1 184 ? -30.913 5.934 36.722 1.00 90.69 184 ASN A N 1
ATOM 1382 C CA . ASN A 1 184 ? -32.261 6.470 36.507 1.00 90.69 184 ASN A CA 1
ATOM 1383 C C . ASN A 1 184 ? -33.375 5.505 36.934 1.00 90.69 184 ASN A C 1
ATOM 1385 O O . ASN A 1 184 ? -34.346 5.925 37.553 1.00 90.69 184 ASN A O 1
ATOM 1389 N N . LEU A 1 185 ? -33.256 4.210 36.638 1.00 91.25 185 LEU A N 1
ATOM 1390 C CA . LEU A 1 185 ? -34.229 3.217 37.107 1.00 91.25 185 LEU A CA 1
ATOM 1391 C C . LEU A 1 185 ? -34.212 3.098 38.636 1.00 91.25 185 LEU A C 1
ATOM 1393 O O . LEU A 1 185 ? -35.265 2.992 39.255 1.00 91.25 185 LEU A O 1
ATOM 1397 N N . SER A 1 186 ? -33.029 3.176 39.250 1.00 91.38 186 SER A N 1
ATOM 1398 C CA . SER A 1 186 ? -32.879 3.138 40.709 1.00 91.38 186 SER A CA 1
ATOM 1399 C C . SER A 1 186 ? -33.546 4.338 41.386 1.00 91.38 186 SER A C 1
ATOM 1401 O O . SER A 1 186 ? -34.218 4.173 42.404 1.00 91.38 186 SER A O 1
ATOM 1403 N N . THR A 1 187 ? -33.400 5.543 40.821 1.00 90.81 187 THR A N 1
ATOM 1404 C CA . THR A 1 187 ? -34.063 6.744 41.348 1.00 90.81 187 THR A CA 1
ATOM 1405 C C . THR A 1 187 ? -35.572 6.707 41.116 1.00 90.81 187 THR A C 1
ATOM 1407 O O . THR A 1 187 ? -36.320 7.082 42.018 1.00 90.81 187 THR A O 1
ATOM 1410 N N . ARG A 1 188 ? -36.034 6.206 39.960 1.00 91.00 188 ARG A N 1
ATOM 1411 C CA . ARG A 1 188 ? -37.466 6.002 39.687 1.00 91.00 188 ARG A CA 1
ATOM 1412 C C . ARG A 1 188 ? -38.093 5.001 40.640 1.00 91.00 188 ARG A C 1
ATOM 1414 O O . ARG A 1 188 ? -39.081 5.341 41.268 1.00 91.00 188 ARG A O 1
ATOM 1421 N N . TRP A 1 189 ? -37.494 3.826 40.834 1.00 94.06 189 TRP A N 1
ATOM 1422 C CA . TRP A 1 189 ? -37.977 2.861 41.826 1.00 94.06 189 TRP A CA 1
ATOM 1423 C C . TRP A 1 189 ? -38.119 3.504 43.211 1.00 94.06 189 TRP A C 1
ATOM 1425 O O . TRP A 1 189 ? -39.150 3.347 43.863 1.00 94.06 189 TRP A O 1
ATOM 1435 N N . ALA A 1 190 ? -37.115 4.274 43.647 1.00 92.81 190 ALA A N 1
ATOM 1436 C CA . ALA A 1 190 ? -37.156 4.917 44.953 1.00 92.81 190 ALA A CA 1
ATOM 1437 C C . ALA A 1 190 ? -38.298 5.948 45.064 1.00 92.81 190 ALA A C 1
ATOM 1439 O O . ALA A 1 190 ? -38.998 5.974 46.073 1.00 92.81 190 ALA A O 1
ATOM 1440 N N . ARG A 1 191 ? -38.529 6.758 44.025 1.00 91.81 191 ARG A N 1
ATOM 1441 C CA . ARG A 1 191 ? -39.551 7.819 44.035 1.00 91.81 191 ARG A CA 1
ATOM 1442 C C . ARG A 1 191 ? -40.965 7.341 43.726 1.00 91.81 191 ARG A C 1
ATOM 1444 O O . ARG A 1 191 ? -41.906 7.757 44.385 1.00 91.81 191 ARG A O 1
ATOM 1451 N N . GLU A 1 192 ? -41.110 6.496 42.717 1.00 92.81 192 GLU A N 1
ATOM 1452 C CA . GLU A 1 192 ? -42.400 6.083 42.158 1.00 92.81 192 GLU A CA 1
ATOM 1453 C C . GLU A 1 192 ? -42.943 4.816 42.826 1.00 92.81 192 GLU A C 1
ATOM 1455 O O . GLU A 1 192 ? -44.147 4.587 42.807 1.00 92.81 192 GLU A O 1
ATOM 1460 N N . THR A 1 193 ? -42.085 3.981 43.425 1.00 93.12 193 THR A N 1
ATOM 1461 C CA . THR A 1 193 ? -42.507 2.725 44.071 1.00 93.12 193 THR A CA 1
ATOM 1462 C C . THR A 1 193 ? -42.254 2.734 45.575 1.00 93.12 193 THR A C 1
ATOM 1464 O O . THR A 1 193 ? -43.176 2.486 46.348 1.00 93.12 193 THR A O 1
ATOM 1467 N N . ALA A 1 194 ? -41.027 3.031 46.014 1.00 93.56 194 ALA A N 1
ATOM 1468 C CA . ALA A 1 194 ? -40.652 2.896 47.419 1.00 93.56 194 ALA A CA 1
ATOM 1469 C C . ALA A 1 194 ? -41.309 3.963 48.309 1.00 93.56 194 ALA A C 1
ATOM 1471 O O . ALA A 1 194 ? -41.875 3.609 49.337 1.00 93.56 194 ALA A O 1
ATOM 1472 N N . ILE A 1 195 ? -41.289 5.244 47.916 1.00 94.06 195 ILE A N 1
ATOM 1473 C CA . ILE A 1 195 ? -41.926 6.329 48.686 1.00 94.06 195 ILE A CA 1
ATOM 1474 C C . ILE A 1 195 ? -43.431 6.072 48.915 1.00 94.06 195 ILE A C 1
ATOM 1476 O O . ILE A 1 195 ? -43.846 6.099 50.075 1.00 94.06 195 ILE A O 1
ATOM 1480 N N . PRO A 1 196 ? -44.250 5.753 47.890 1.00 95.69 196 PRO A N 1
ATOM 1481 C CA . PRO A 1 196 ? -45.660 5.423 48.108 1.00 95.69 196 PRO A CA 1
ATOM 1482 C C . PRO A 1 196 ? -45.876 4.199 49.008 1.00 95.69 196 PRO A C 1
ATOM 1484 O O . PRO A 1 196 ? -46.757 4.216 49.863 1.00 95.69 196 PRO A O 1
ATOM 1487 N N . GLN A 1 197 ? -45.054 3.151 48.869 1.00 94.00 197 GLN A N 1
ATOM 1488 C CA . GLN A 1 197 ? -45.131 1.972 49.744 1.00 94.00 197 GLN A CA 1
ATOM 1489 C C . GLN A 1 197 ? -44.803 2.308 51.201 1.00 94.00 197 GLN A C 1
ATOM 1491 O O . GLN A 1 197 ? -45.475 1.825 52.107 1.00 94.00 197 GLN A O 1
ATOM 1496 N N . ILE A 1 198 ? -43.793 3.148 51.433 1.00 93.31 198 ILE A N 1
ATOM 1497 C CA . ILE A 1 198 ? -43.434 3.629 52.770 1.00 93.31 198 ILE A CA 1
ATOM 1498 C C . ILE A 1 198 ? -44.601 4.410 53.378 1.00 93.31 198 ILE A C 1
ATOM 1500 O O . ILE A 1 198 ? -44.954 4.159 54.525 1.00 93.31 198 ILE A O 1
ATOM 1504 N N . MET A 1 199 ? -45.220 5.318 52.615 1.00 91.94 199 MET A N 1
ATOM 1505 C CA . MET A 1 199 ? -46.392 6.075 53.072 1.00 91.94 199 MET A CA 1
ATOM 1506 C C . MET A 1 199 ? -47.547 5.149 53.475 1.00 91.94 199 MET A C 1
ATOM 1508 O O . MET A 1 199 ? -48.134 5.345 54.536 1.00 91.94 199 MET A O 1
ATOM 1512 N N . GLY A 1 200 ? -47.833 4.118 52.672 1.00 93.06 200 GLY A N 1
ATOM 1513 C CA . GLY A 1 200 ? -48.850 3.113 52.998 1.00 93.06 200 GLY A CA 1
ATOM 1514 C C . GLY A 1 200 ? -48.527 2.338 54.277 1.00 93.06 200 GLY A C 1
ATOM 1515 O O . GLY A 1 200 ? -49.367 2.234 55.161 1.00 93.06 200 GLY A O 1
ATOM 1516 N N . LEU A 1 201 ? -47.284 1.875 54.430 1.00 92.44 201 LEU A N 1
ATOM 1517 C CA . LEU A 1 201 ? -46.850 1.154 55.632 1.00 92.44 201 LEU A CA 1
ATOM 1518 C C . LEU A 1 201 ? -46.893 2.020 56.896 1.00 92.44 201 LEU A C 1
ATOM 1520 O O . LEU A 1 201 ? -47.194 1.501 57.964 1.00 92.44 201 LEU A O 1
ATOM 1524 N N . ILE A 1 202 ? -46.606 3.321 56.791 1.00 90.94 202 ILE A N 1
ATOM 1525 C CA . ILE A 1 202 ? -46.770 4.266 57.906 1.00 90.94 202 ILE A CA 1
ATOM 1526 C C . ILE A 1 202 ? -48.251 4.400 58.278 1.00 90.94 202 ILE A C 1
ATOM 1528 O O . ILE A 1 202 ? -48.570 4.405 59.463 1.00 90.94 202 ILE A O 1
ATOM 1532 N N . ALA A 1 203 ? -49.148 4.489 57.290 1.00 92.50 203 ALA A N 1
ATOM 1533 C CA . ALA A 1 203 ? -50.590 4.561 57.530 1.00 92.50 203 ALA A CA 1
ATOM 1534 C C . ALA A 1 203 ? -51.149 3.277 58.176 1.00 92.50 203 ALA A C 1
ATOM 1536 O O . ALA A 1 203 ? -52.104 3.344 58.940 1.00 92.50 203 ALA A O 1
ATOM 1537 N N . GLU A 1 204 ? -50.529 2.128 57.905 1.00 93.00 204 GLU A N 1
ATOM 1538 C CA . GLU A 1 204 ? -50.809 0.835 58.547 1.00 93.00 204 GLU A CA 1
ATOM 1539 C C . GLU A 1 204 ? -50.054 0.632 59.882 1.00 93.00 204 GLU A C 1
ATOM 1541 O O . GLU A 1 204 ? -50.027 -0.481 60.405 1.00 93.00 204 GLU A O 1
ATOM 1546 N N . GLU A 1 205 ? -49.388 1.668 60.411 1.00 88.94 205 GLU A N 1
ATOM 1547 C CA . GLU A 1 205 ? -48.561 1.637 61.634 1.00 88.94 205 GLU A CA 1
ATOM 1548 C C . GLU A 1 205 ? -47.412 0.598 61.609 1.00 88.94 205 GLU A C 1
ATOM 1550 O O . GLU A 1 205 ? -46.828 0.234 62.632 1.00 88.94 205 GLU A O 1
ATOM 1555 N N . ASN A 1 206 ? -47.010 0.132 60.423 1.00 91.12 206 ASN A N 1
ATOM 1556 C CA . ASN A 1 206 ? -45.941 -0.847 60.235 1.00 91.12 206 ASN A CA 1
ATOM 1557 C C . ASN A 1 206 ? -44.570 -0.180 60.024 1.00 91.12 206 ASN A C 1
ATOM 1559 O O . ASN A 1 206 ? -43.939 -0.276 58.962 1.00 91.12 206 ASN A O 1
ATOM 1563 N N . TYR A 1 207 ? -44.088 0.498 61.065 1.00 88.44 207 TYR A N 1
ATOM 1564 C CA . TYR A 1 207 ? -42.878 1.326 61.007 1.00 88.44 207 TYR A CA 1
ATOM 1565 C C . TYR A 1 207 ? -41.593 0.539 60.712 1.00 88.44 207 TYR A C 1
ATOM 1567 O O . TYR A 1 207 ? -40.735 1.017 59.972 1.00 88.44 207 TYR A O 1
ATOM 1575 N N . LEU A 1 208 ? -41.462 -0.691 61.221 1.00 86.69 208 LEU A N 1
ATOM 1576 C CA . LEU A 1 208 ? -40.287 -1.543 60.986 1.00 86.69 208 LEU A CA 1
ATOM 1577 C C . LEU A 1 208 ? -40.106 -1.876 59.499 1.00 86.69 208 LEU A C 1
ATOM 1579 O O . LEU A 1 208 ? -39.007 -1.731 58.955 1.00 86.69 208 LEU A O 1
ATOM 1583 N N . LYS A 1 209 ? -41.180 -2.276 58.803 1.00 88.88 209 LYS A N 1
ATOM 1584 C CA . LYS A 1 209 ? -41.108 -2.535 57.356 1.00 88.88 209 LYS A CA 1
ATOM 1585 C C . LYS A 1 209 ? -40.838 -1.246 56.583 1.00 88.88 209 LYS A C 1
ATOM 1587 O O . LYS A 1 209 ? -39.968 -1.253 55.709 1.00 88.88 209 LYS A O 1
ATOM 1592 N N . ALA A 1 210 ? -41.503 -0.145 56.942 1.00 91.00 210 ALA A N 1
ATOM 1593 C CA . ALA A 1 210 ? -41.276 1.166 56.332 1.00 91.00 210 ALA A CA 1
ATOM 1594 C C . ALA A 1 210 ? -39.798 1.595 56.432 1.00 91.00 210 ALA A C 1
ATOM 1596 O O . ALA A 1 210 ? -39.194 1.968 55.424 1.00 91.00 210 ALA A O 1
ATOM 1597 N N . PHE A 1 211 ? -39.180 1.423 57.605 1.00 90.19 211 PHE A N 1
ATOM 1598 C CA . PHE A 1 211 ? -37.774 1.737 57.868 1.00 90.19 211 PHE A CA 1
ATOM 1599 C C . PHE A 1 211 ? -36.811 0.957 56.960 1.00 90.19 211 PHE A C 1
ATOM 1601 O O . PHE A 1 211 ? -35.864 1.522 56.407 1.00 90.19 211 PHE A O 1
ATOM 1608 N N . THR A 1 212 ? -37.039 -0.348 56.761 1.00 90.81 212 THR A N 1
ATOM 1609 C CA . THR A 1 212 ? -36.151 -1.170 55.914 1.00 90.81 212 THR A CA 1
ATOM 1610 C C . THR A 1 212 ? -36.147 -0.720 54.452 1.00 90.81 212 THR A C 1
ATOM 1612 O O . THR A 1 212 ? -35.084 -0.652 53.825 1.00 90.81 212 THR A O 1
ATOM 1615 N N . ILE A 1 213 ? -37.318 -0.366 53.916 1.00 92.81 213 ILE A N 1
ATOM 1616 C CA . ILE A 1 213 ? -37.464 0.131 52.545 1.00 92.81 213 ILE A CA 1
ATOM 1617 C C . ILE A 1 213 ? -36.878 1.544 52.441 1.00 92.81 213 ILE A C 1
ATOM 1619 O O . ILE A 1 213 ? -36.111 1.810 51.512 1.00 92.81 213 ILE A O 1
ATOM 1623 N N . ALA A 1 214 ? -37.149 2.413 53.421 1.00 92.12 214 ALA A N 1
ATOM 1624 C CA . ALA A 1 214 ? -36.621 3.775 53.483 1.00 92.12 214 ALA A CA 1
ATOM 1625 C C . ALA A 1 214 ? -35.087 3.798 53.476 1.00 92.12 214 ALA A C 1
ATOM 1627 O O . ALA A 1 214 ? -34.489 4.499 52.664 1.00 92.12 214 ALA A O 1
ATOM 1628 N N . ARG A 1 215 ? -34.433 2.943 54.271 1.00 91.75 215 ARG A N 1
ATOM 1629 C CA . ARG A 1 215 ? -32.964 2.833 54.314 1.00 91.75 215 ARG A CA 1
ATOM 1630 C C . ARG A 1 215 ? -32.355 2.365 52.990 1.00 91.75 215 ARG A C 1
ATOM 1632 O O . ARG A 1 215 ? -31.233 2.740 52.645 1.00 91.75 215 ARG A O 1
ATOM 1639 N N . ARG A 1 216 ? -33.076 1.538 52.224 1.00 92.56 216 ARG A N 1
ATOM 1640 C CA . ARG A 1 216 ? -32.657 1.128 50.874 1.00 92.56 216 ARG A CA 1
ATOM 1641 C C . ARG A 1 216 ? -32.859 2.253 49.858 1.00 92.56 216 ARG A C 1
ATOM 1643 O O . ARG A 1 216 ? -31.982 2.453 49.021 1.00 92.56 216 ARG A O 1
ATOM 1650 N N . ALA A 1 217 ? -33.975 2.976 49.936 1.00 92.38 217 ALA A N 1
ATOM 1651 C CA . ALA A 1 217 ? -34.271 4.119 49.076 1.00 92.38 217 ALA A CA 1
ATOM 1652 C C . ALA A 1 217 ? -33.302 5.289 49.318 1.00 92.38 217 ALA A C 1
ATOM 1654 O O . ALA A 1 217 ? -32.785 5.853 48.360 1.00 92.38 217 ALA A O 1
ATOM 1655 N N . GLU A 1 218 ? -32.959 5.588 50.571 1.00 92.44 218 GLU A N 1
ATOM 1656 C CA . GLU A 1 218 ? -32.043 6.670 50.954 1.00 92.44 218 GLU A CA 1
ATOM 1657 C C . GLU A 1 218 ? -30.651 6.509 50.330 1.00 92.44 218 GLU A C 1
ATOM 1659 O O . GLU A 1 218 ? -30.067 7.476 49.855 1.00 92.44 218 GLU A O 1
ATOM 1664 N N . ARG A 1 219 ? -30.140 5.277 50.208 1.00 91.25 219 ARG A N 1
ATOM 1665 C CA . ARG A 1 219 ? -28.871 5.019 49.499 1.00 91.25 219 ARG A CA 1
ATOM 1666 C C . ARG A 1 219 ? -28.914 5.400 48.016 1.00 91.25 219 ARG A C 1
ATOM 1668 O O . ARG A 1 219 ? -27.864 5.624 47.419 1.00 91.25 219 ARG A O 1
ATOM 1675 N N . LEU A 1 220 ? -30.101 5.426 47.412 1.00 91.25 220 LEU A N 1
ATOM 1676 C CA . LEU A 1 220 ? -30.307 5.747 45.998 1.00 91.25 220 LEU A CA 1
ATOM 1677 C C . LEU A 1 220 ? -30.689 7.220 45.792 1.00 91.25 220 LEU A C 1
ATOM 1679 O O . LEU A 1 220 ? -30.326 7.800 44.769 1.00 91.25 220 LEU A O 1
ATOM 1683 N N . ILE A 1 221 ? -31.399 7.818 46.753 1.00 91.12 221 ILE A N 1
ATOM 1684 C CA . ILE A 1 221 ? -31.892 9.203 46.731 1.00 91.12 221 ILE A CA 1
ATOM 1685 C C . ILE A 1 221 ? -31.660 9.916 48.087 1.00 91.12 221 ILE A C 1
ATOM 1687 O O . ILE A 1 221 ? -32.614 10.298 48.760 1.00 91.12 221 ILE A O 1
ATOM 1691 N N . PRO A 1 222 ? -30.399 10.137 48.505 1.00 88.69 222 PRO A N 1
ATOM 1692 C CA . PRO A 1 222 ? -30.070 10.587 49.867 1.00 88.69 222 PRO A CA 1
ATOM 1693 C C . PRO A 1 222 ? -30.519 12.017 50.201 1.00 88.69 222 PRO A C 1
ATOM 1695 O O . PRO A 1 222 ? -30.606 12.377 51.367 1.00 88.69 222 PRO A O 1
ATOM 1698 N N . SER A 1 223 ? -30.792 12.848 49.194 1.00 88.38 223 SER A N 1
ATOM 1699 C CA . SER A 1 223 ? -31.173 14.260 49.367 1.00 88.38 223 SER A CA 1
ATOM 1700 C C . SER A 1 223 ? -32.629 14.532 48.979 1.00 88.38 223 SER A C 1
ATOM 1702 O O . SER A 1 223 ? -32.982 15.659 48.639 1.00 88.38 223 SER A O 1
ATOM 1704 N N . ASP A 1 224 ? -33.470 13.497 48.954 1.00 92.75 224 ASP A N 1
ATOM 1705 C CA . ASP A 1 224 ? -34.872 13.640 48.576 1.00 92.75 224 ASP A CA 1
ATOM 1706 C C . ASP A 1 224 ? -35.713 14.181 49.742 1.00 92.75 224 ASP A C 1
ATOM 1708 O O . ASP A 1 224 ? -35.774 13.587 50.820 1.00 92.75 224 ASP A O 1
ATOM 1712 N N . LEU A 1 225 ? -36.360 15.330 49.521 1.00 91.06 225 LEU A N 1
ATOM 1713 C CA . LEU A 1 225 ? -37.107 16.051 50.556 1.00 91.06 225 LEU A CA 1
ATOM 1714 C C . LEU A 1 225 ? -38.304 15.252 51.084 1.00 91.06 225 LEU A C 1
ATOM 1716 O O . LEU A 1 225 ? -38.609 15.329 52.274 1.00 91.06 225 LEU A O 1
ATOM 1720 N N . VAL A 1 226 ? -38.969 14.476 50.221 1.00 92.38 226 VAL A N 1
ATOM 1721 C CA . VAL A 1 226 ? -40.148 13.689 50.608 1.00 92.38 226 VAL A CA 1
ATOM 1722 C C . VAL A 1 226 ? -39.723 12.539 51.511 1.00 92.38 226 VAL A C 1
ATOM 1724 O O . VAL A 1 226 ? -40.286 12.363 52.590 1.00 92.38 226 VAL A O 1
ATOM 1727 N N . LEU A 1 227 ? -38.679 11.804 51.117 1.00 91.62 227 LEU A N 1
ATOM 1728 C CA . LEU A 1 227 ? -38.131 10.722 51.934 1.00 91.62 227 LEU A CA 1
ATOM 1729 C C . LEU A 1 227 ? -37.607 11.240 53.284 1.00 91.62 227 LEU A C 1
ATOM 1731 O O . LEU A 1 227 ? -37.875 10.627 54.315 1.00 91.62 227 LEU A O 1
ATOM 1735 N N . GLY A 1 228 ? -36.933 12.395 53.299 1.00 89.25 228 GLY A N 1
ATOM 1736 C CA . GLY A 1 228 ? -36.489 13.052 54.534 1.00 89.25 228 GLY A CA 1
ATOM 1737 C C . GLY A 1 228 ? -37.640 13.452 55.467 1.00 89.25 228 GLY A C 1
ATOM 1738 O O . GLY A 1 228 ? -37.500 13.386 56.687 1.00 89.25 228 GLY A O 1
ATOM 1739 N N . GLY A 1 229 ? -38.798 13.823 54.912 1.00 90.38 229 GLY A N 1
ATOM 1740 C CA . GLY A 1 229 ? -40.021 14.052 55.683 1.00 90.38 229 GLY A CA 1
ATOM 1741 C C . GLY A 1 229 ? -40.574 12.769 56.311 1.00 90.38 229 GLY A C 1
ATOM 1742 O O . GLY A 1 229 ? -40.903 12.763 57.495 1.00 90.38 229 GLY A O 1
ATOM 1743 N N . LEU A 1 230 ? -40.617 11.671 55.547 1.00 91.12 230 LEU A N 1
ATOM 1744 C CA . LEU A 1 230 ? -41.097 10.367 56.027 1.00 91.12 230 LEU A CA 1
ATOM 1745 C C . LEU A 1 230 ? -40.207 9.795 57.135 1.00 91.12 230 LEU A C 1
ATOM 1747 O O . LEU A 1 230 ? -40.719 9.224 58.097 1.00 91.12 230 LEU A O 1
ATOM 1751 N N . TRP A 1 231 ? -38.891 10.000 57.049 1.00 89.38 231 TRP A N 1
ATOM 1752 C CA . TRP A 1 231 ? -37.944 9.605 58.093 1.00 89.38 231 TRP A CA 1
ATOM 1753 C C . TRP A 1 231 ? -38.323 10.142 59.477 1.00 89.38 231 TRP A C 1
ATOM 1755 O O . TRP A 1 231 ? -38.277 9.399 60.455 1.00 89.38 231 TRP A O 1
ATOM 1765 N N . LYS A 1 232 ? -38.783 11.395 59.552 1.00 86.19 232 LYS A N 1
ATOM 1766 C CA . LYS A 1 232 ? -39.223 12.029 60.806 1.00 86.19 232 LYS A CA 1
ATOM 1767 C C . LYS A 1 232 ? -40.530 11.459 61.363 1.00 86.19 232 LYS A C 1
ATOM 1769 O O . LYS A 1 232 ? -40.821 11.669 62.531 1.00 86.19 232 LYS A O 1
ATOM 1774 N N . GLN A 1 233 ? -41.331 10.788 60.536 1.00 85.00 233 GLN A N 1
ATOM 1775 C CA . GLN A 1 233 ? -42.601 10.181 60.951 1.00 85.00 233 GLN A CA 1
ATOM 1776 C C . GLN A 1 233 ? -42.429 8.736 61.428 1.00 85.00 233 GLN A C 1
ATOM 1778 O O . GLN A 1 233 ? -43.202 8.270 62.255 1.00 85.00 233 GLN A O 1
ATOM 1783 N N . MET A 1 234 ? -41.430 8.020 60.902 1.00 82.38 234 MET A N 1
ATOM 1784 C CA . MET A 1 234 ? -41.190 6.606 61.219 1.00 82.38 234 MET A CA 1
ATOM 1785 C C . MET A 1 234 ? -40.084 6.375 62.255 1.00 82.38 234 MET A C 1
ATOM 1787 O O . MET A 1 234 ? -39.887 5.243 62.690 1.00 82.38 234 MET A O 1
ATOM 1791 N N . SER A 1 235 ? -39.304 7.406 62.589 1.00 79.06 235 SER A N 1
ATOM 1792 C CA . SER A 1 235 ? -38.166 7.288 63.498 1.00 79.06 235 SER A CA 1
ATOM 1793 C C . SER A 1 235 ? -38.108 8.461 64.468 1.00 79.06 235 SER A C 1
ATOM 1795 O O . SER A 1 235 ? -38.361 9.603 64.091 1.00 79.06 235 SER A O 1
ATOM 1797 N N . ASN A 1 236 ? -37.746 8.159 65.713 1.00 74.88 236 ASN A N 1
ATOM 1798 C CA . ASN A 1 236 ? -37.461 9.147 66.743 1.00 74.88 236 ASN A CA 1
ATOM 1799 C C . ASN A 1 236 ? -35.959 9.157 67.011 1.00 74.88 236 ASN A C 1
ATOM 1801 O O . ASN A 1 236 ? -35.344 8.105 67.201 1.00 74.88 236 ASN A O 1
ATOM 1805 N N . GLU A 1 237 ? -35.371 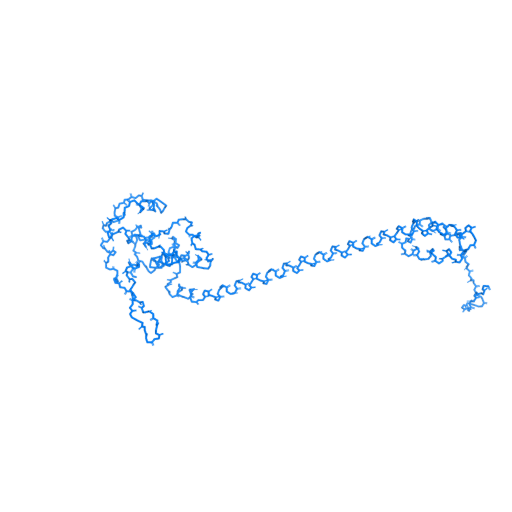10.346 67.060 1.00 68.75 237 GLU A N 1
ATOM 1806 C CA . GLU A 1 237 ? -33.984 10.503 67.475 1.00 68.75 237 GLU A CA 1
ATOM 1807 C C . GLU A 1 237 ? -33.911 10.436 69.006 1.00 68.75 237 GLU A C 1
ATOM 1809 O O . GLU A 1 237 ? -34.363 11.341 69.707 1.00 68.75 237 GLU A O 1
ATOM 1814 N N . ILE A 1 238 ? -33.373 9.337 69.539 1.00 73.88 238 ILE A N 1
ATOM 1815 C CA . ILE A 1 238 ? -33.174 9.157 70.981 1.00 73.88 238 ILE A CA 1
ATOM 1816 C C . ILE A 1 238 ? -31.696 9.385 71.291 1.00 73.88 238 ILE A C 1
ATOM 1818 O O . ILE A 1 238 ? -30.837 8.578 70.940 1.00 73.88 238 ILE A O 1
ATOM 1822 N N . SER A 1 239 ? -31.399 10.483 71.985 1.00 77.06 239 SER A N 1
ATOM 1823 C CA . SER A 1 239 ? -30.068 10.735 72.540 1.00 77.06 239 SER A CA 1
ATOM 1824 C C . SER A 1 239 ? -29.947 10.083 73.915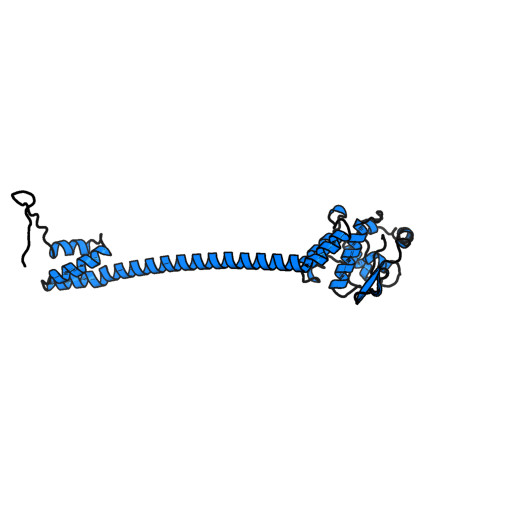 1.00 77.06 239 SER A C 1
ATOM 1826 O O . SER A 1 239 ? -30.577 10.522 74.875 1.00 77.06 239 SER A O 1
ATOM 1828 N N . ILE A 1 240 ? -29.124 9.040 74.024 1.00 80.12 240 ILE A N 1
ATOM 1829 C CA . ILE A 1 240 ? -28.898 8.321 75.283 1.00 80.12 240 ILE A CA 1
ATOM 1830 C C . ILE A 1 240 ? -27.604 8.832 75.915 1.00 80.12 240 ILE A C 1
ATOM 1832 O O . ILE A 1 240 ? -26.517 8.621 75.379 1.00 80.12 240 ILE A O 1
ATOM 1836 N N . ARG A 1 241 ? -27.709 9.496 77.071 1.00 81.38 241 ARG A N 1
ATOM 1837 C CA . ARG A 1 241 ? -26.558 9.769 77.944 1.00 81.38 241 ARG A CA 1
ATOM 1838 C C . ARG A 1 241 ? -26.447 8.658 78.977 1.00 81.38 241 ARG A C 1
ATOM 1840 O O . ARG A 1 241 ? -27.402 8.388 79.695 1.00 81.38 241 ARG A O 1
ATOM 1847 N N . THR A 1 242 ? -25.281 8.027 79.045 1.00 83.50 242 THR A N 1
ATOM 1848 C CA . THR A 1 242 ? -24.984 6.985 80.031 1.00 83.50 242 THR A CA 1
ATOM 1849 C C . THR A 1 242 ? -24.157 7.555 81.174 1.00 83.50 242 THR A C 1
ATOM 1851 O O . THR A 1 242 ? -23.179 8.259 80.918 1.00 83.50 242 THR A O 1
ATOM 1854 N N . GLU A 1 243 ? -24.485 7.186 82.410 1.00 81.94 243 GLU A N 1
ATOM 1855 C CA . GLU A 1 243 ? -23.651 7.458 83.580 1.00 81.94 243 GLU A CA 1
ATOM 1856 C C . GLU A 1 243 ? -23.368 6.127 84.311 1.00 81.94 243 GLU A C 1
ATOM 1858 O O . GLU A 1 243 ? -24.321 5.469 84.736 1.00 81.94 243 GLU A O 1
ATOM 1863 N N . PRO A 1 244 ? -22.097 5.670 84.405 1.00 83.44 244 PRO A N 1
ATOM 1864 C CA . PRO A 1 244 ? -20.869 6.326 83.943 1.00 83.44 244 PRO A CA 1
ATOM 1865 C C . PRO A 1 244 ? -20.719 6.354 82.405 1.00 83.44 244 PRO A C 1
ATOM 1867 O O . PRO A 1 244 ? -21.370 5.580 81.693 1.00 83.44 244 PRO A O 1
ATOM 1870 N N . PRO A 1 245 ? -19.849 7.230 81.866 1.00 83.94 245 PRO A N 1
ATOM 1871 C CA . PRO A 1 245 ? -19.561 7.278 80.434 1.00 83.94 245 PRO A CA 1
ATOM 1872 C C . PRO A 1 245 ? -19.067 5.923 79.898 1.00 83.94 245 PRO A C 1
ATOM 1874 O O . PRO A 1 245 ? -18.197 5.296 80.500 1.00 83.94 245 PRO A O 1
ATOM 1877 N N . GLY A 1 246 ? -19.595 5.483 78.750 1.00 82.81 246 GLY A N 1
ATOM 1878 C CA . GLY A 1 246 ? -19.156 4.253 78.069 1.00 82.81 246 GLY A CA 1
ATOM 1879 C C . GLY A 1 246 ? -19.940 2.982 78.421 1.00 82.81 246 GLY A C 1
ATOM 1880 O O . GLY A 1 246 ? -19.513 1.884 78.058 1.00 82.81 246 GLY A O 1
ATOM 1881 N N . ALA A 1 247 ? -21.082 3.097 79.107 1.00 83.00 247 ALA A N 1
ATOM 1882 C CA . ALA A 1 247 ? -21.927 1.942 79.403 1.00 83.00 247 ALA A CA 1
ATOM 1883 C C . ALA A 1 247 ? -22.505 1.308 78.120 1.00 83.00 247 ALA A C 1
ATOM 1885 O O . ALA A 1 247 ? -22.891 2.000 77.176 1.00 83.00 247 ALA A O 1
ATOM 1886 N N . ARG A 1 248 ? -22.597 -0.029 78.091 1.00 80.12 248 ARG A N 1
ATOM 1887 C CA . ARG A 1 248 ? -23.249 -0.760 76.994 1.00 80.12 248 ARG A CA 1
ATOM 1888 C C . ARG A 1 248 ? -24.761 -0.611 77.109 1.00 80.12 248 A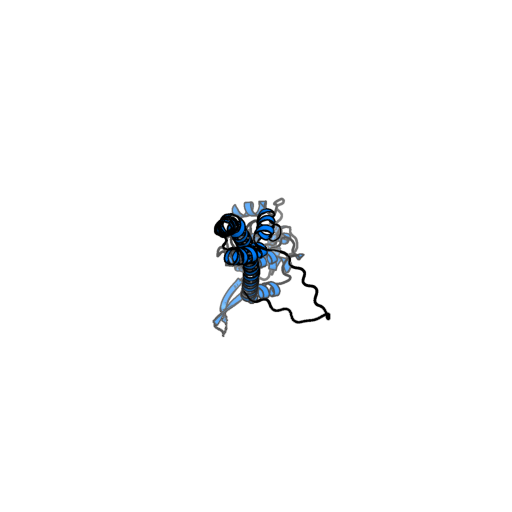RG A C 1
ATOM 1890 O O . ARG A 1 248 ? -25.366 -1.142 78.034 1.00 80.12 248 ARG A O 1
ATOM 1897 N N . VAL A 1 249 ? -25.353 0.084 76.147 1.00 74.69 249 VAL A N 1
ATOM 1898 C CA . VAL A 1 249 ? -26.804 0.215 76.016 1.00 74.69 249 VAL A CA 1
ATOM 1899 C C . VAL A 1 249 ? -27.312 -0.907 75.117 1.00 74.69 249 VAL A C 1
ATOM 1901 O O . VAL A 1 249 ? -26.813 -1.087 74.008 1.00 74.69 249 VAL A O 1
ATOM 1904 N N . ALA A 1 250 ? -28.297 -1.662 75.595 1.00 76.38 250 ALA A N 1
ATOM 1905 C CA . ALA A 1 250 ? -29.022 -2.646 74.803 1.00 76.38 250 ALA A CA 1
ATOM 1906 C C . ALA A 1 250 ? -30.502 -2.257 74.774 1.00 76.38 250 ALA A C 1
ATOM 1908 O O . ALA A 1 250 ? -31.060 -1.869 75.799 1.00 76.38 250 ALA A O 1
ATOM 1909 N N . TYR A 1 251 ? -31.119 -2.354 73.601 1.00 67.31 251 TYR A N 1
ATOM 1910 C CA . TYR A 1 251 ? -32.554 -2.166 73.415 1.00 67.31 251 TYR A CA 1
ATOM 1911 C C . TYR A 1 251 ? -33.211 -3.540 73.281 1.00 67.31 251 TYR A C 1
ATOM 1913 O O . TYR A 1 251 ? -32.650 -4.430 72.637 1.00 67.31 251 TYR A O 1
ATOM 1921 N N . LYS A 1 252 ? -34.360 -3.722 73.928 1.00 57.75 252 LYS A N 1
ATOM 1922 C CA . LYS A 1 252 ? -35.164 -4.940 73.855 1.00 57.75 252 LYS A CA 1
ATOM 1923 C C . LYS A 1 252 ? -36.558 -4.522 73.402 1.00 57.75 252 LYS A C 1
ATOM 1925 O O . LYS A 1 252 ? -37.164 -3.701 74.087 1.00 57.75 252 LYS A O 1
ATOM 1930 N N . ASP A 1 253 ? -36.972 -5.055 72.254 1.00 48.94 253 ASP A N 1
ATOM 1931 C CA . ASP A 1 253 ? -38.312 -4.880 71.678 1.00 48.94 253 ASP A CA 1
ATOM 1932 C C . ASP A 1 253 ? -39.410 -5.396 72.623 1.00 48.94 253 ASP A C 1
ATOM 1934 O O . ASP A 1 253 ? -39.179 -6.434 73.299 1.00 48.94 253 ASP A O 1
#

Solvent-accessible surface area (backbone atoms only — not comparable to full-atom values): 14955 Å² total; per-residue (Å²): 94,63,54,54,49,73,94,30,53,44,78,50,75,56,44,103,82,73,42,75,35,77,45,80,52,72,82,37,70,65,50,70,64,47,61,78,76,59,84,72,90,87,70,53,84,76,54,42,59,61,58,60,76,74,54,96,82,49,92,67,53,70,57,56,71,31,52,26,66,56,43,73,74,67,44,81,71,45,71,42,34,38,35,18,12,50,20,48,50,53,51,19,64,73,60,72,37,86,83,63,69,92,46,95,72,52,64,75,70,41,86,52,68,66,62,41,52,53,33,51,32,20,53,43,83,50,60,88,69,24,50,84,47,71,65,58,53,49,51,52,63,73,43,40,68,58,56,52,50,52,49,53,50,52,53,51,52,51,51,52,54,52,51,51,51,52,52,50,52,52,51,51,52,50,52,54,50,52,52,51,50,53,52,51,52,48,41,43,46,30,61,75,49,45,47,58,51,32,54,51,27,49,76,69,69,37,37,71,65,24,48,59,53,47,62,59,30,37,79,60,46,76,84,40,68,68,62,58,53,51,47,64,75,62,49,79,93,79,88,81,85,55,89,64,82,86,62,89,84,82,89,80,134

Nearest PDB structures (foldseek):
  8tyq-assembly1_A  TM=7.393E-01  e=6.969E-02  Homo sapiens
  5ng3-assembly1_D  TM=5.697E-01  e=7.728E-02  Homo sapiens

Organism: NCBI:txid412755

Radius of gyration: 43.86 Å; Cα contacts (8 Å, |Δi|>4): 209; chains: 1; bounding box: 77×48×125 Å

InterPro domains:
  IPR000719 Protein kinase domain [PF00069] (1-101)
  IPR000719 Protein kinase domain [PS50011] (1-176)
  IPR011009 Protein kinase-like domain superfamily [SSF56112] (1-137)

Secondary structure (DSSP, 8-state):
--S--GGGEEEESPPTTSPPEEEE---SSHHHHHGGG-------HHHHHHHHTT----TTHHHHTT--HHHHTTPPP-HHHHHHHHHHHHHHHHHT-TT----TTGGGG---HHHHHHHHHHS-SSGGGS-SSHHHHHHHHHTHHHHHHHHHHHHHHHHHHHHHHHHHHHHHHHHHHHHHHHHHHHHHIIIIIIHHHHHHHHHTT-HHHHHHHHHHHHTT-TT-HHHHHHHHHH--------SSTT-------

pLDDT: mean 84.03, std 16.65, range [37.0, 97.81]

Sequence (253 aa):
HKDLKPANVLITEEDAAGRPRVCLTDFGIGLVTSRQALEVPGITVAGLTEALLSSPSSSGAGTRLYMAPEVVEGKAATSASDIYSLGVILYQMLTGNFSHTLAPGWERDVEDEFLRADIAACVDGQPELRLPDASAVSERLRTLDERRALERRKRKRKRLVVGGAAALVVAIIGFFGARAVQRNLSTRWARETAIPQIMGLIAEENYLKAFTIARRAERLIPSDLVLGGLWKQMSNEISIRTEPPGARVAYKD

Foldseek 3Di:
DQQDDPVQWDWDAADPVRHTDIDGHDPNPVLVVCLVVLPDDDADPQRVVVVLVVDPDDPSSLSVLQFQPCVSVVHDDDQLRNLQSVLSVLLCVQLVHSPDGPHPPSLVSHPDPLNSVLSCLSNPNDSVSHDPHVVSSVVSVVCVVVVVVVVVVVVVVVCVVVVVVVVVVVVVCVVVVVVVVVLVVLLCCLPVPLLVVLVVCVVVVNLVVSVVSLVSSCVSVVPDPSSVVSCVSSDDDDDDDDVPPPDDDDDDD

Mean predicted aligned error: 13.52 Å